Protein AF-E3SAB6-F1 (afdb_monomer)

pLDDT: mean 73.11, std 21.84, range [27.02, 96.19]

Sequence (329 aa):
MGTLTADCPRLDTHCPHKLATSCRLTSTPNCCACADERVHSRTYRVYIDGVGFVNRGTRWQGYCWFCKEFWTNRLAATDPPLEVSQTRIPEIPDQTEFLDRWWEFHQGYRIAKLPDGTEQRVPVIGEPLVEVSPGFLPRTLDQLRAGVQNDAMRPENRLRMRRLTSEEERPEEPHESLDDALDALIQETDEVQLQSPPAADPAAPPVAVTPHIQEDPSEPPRPMTRREAQLQRMRERFARVFGTREEQDQEDYESPLTQMYTRAQDRYRQAEQRRADGTDEAPPLDGLSARDRREIEEQLLWGYGVTPHADAAPKAATPSTPTCPIRAG

Radius of gyration: 33.14 Å; Cα contacts (8 Å, |Δi|>4): 273; chains: 1; bounding box: 86×83×95 Å

Structure (mmCIF, N/CA/C/O backbone):
data_AF-E3SAB6-F1
#
_entry.id   AF-E3SAB6-F1
#
loop_
_atom_site.group_PDB
_atom_site.id
_atom_site.type_symbol
_atom_site.label_atom_id
_atom_site.label_alt_id
_atom_site.label_comp_id
_atom_site.label_asym_id
_atom_site.label_entity_id
_atom_site.label_seq_id
_atom_site.pdbx_PDB_ins_code
_atom_site.Cartn_x
_atom_site.Cartn_y
_atom_site.Cartn_z
_atom_site.occupancy
_atom_site.B_iso_or_equiv
_atom_site.auth_seq_id
_atom_site.auth_comp_id
_atom_site.auth_asym_id
_atom_site.auth_atom_id
_atom_site.pdbx_PDB_model_num
ATOM 1 N N . MET A 1 1 ? -4.230 -12.740 -0.649 1.00 60.75 1 MET A N 1
ATOM 2 C CA . MET A 1 1 ? -3.322 -13.079 0.476 1.00 60.75 1 MET A CA 1
ATOM 3 C C . MET A 1 1 ? -3.519 -12.004 1.525 1.00 60.75 1 MET A C 1
ATOM 5 O O . MET A 1 1 ? -3.615 -10.860 1.111 1.00 60.75 1 MET A O 1
ATOM 9 N N . GLY A 1 2 ? -3.627 -12.322 2.818 1.00 78.38 2 GLY A N 1
ATOM 10 C CA . GLY A 1 2 ? -3.959 -11.292 3.807 1.00 78.38 2 GLY A CA 1
ATOM 11 C C . GLY A 1 2 ? -2.768 -10.606 4.482 1.00 78.38 2 GLY A C 1
ATOM 12 O O . GLY A 1 2 ? -1.608 -10.850 4.133 1.00 78.38 2 GLY A O 1
ATOM 13 N N . THR A 1 3 ? -3.057 -9.712 5.430 1.00 81.88 3 THR A N 1
ATOM 14 C CA . THR A 1 3 ? -2.051 -8.916 6.149 1.00 81.88 3 THR A CA 1
ATOM 15 C C . THR A 1 3 ? -1.284 -9.755 7.178 1.00 81.88 3 THR A C 1
ATOM 17 O O . THR A 1 3 ? -1.717 -9.970 8.306 1.00 81.88 3 THR A O 1
ATOM 20 N N . LEU A 1 4 ? -0.108 -10.252 6.782 1.00 82.00 4 LEU A N 1
ATOM 21 C CA . LEU A 1 4 ? 0.718 -11.180 7.570 1.00 82.00 4 LEU A CA 1
ATOM 22 C C . LEU A 1 4 ? 1.364 -10.578 8.825 1.00 82.00 4 LEU A C 1
ATOM 24 O O . LEU A 1 4 ? 1.901 -11.309 9.649 1.00 82.00 4 LEU A O 1
ATOM 28 N N . THR A 1 5 ? 1.361 -9.256 8.967 1.00 81.75 5 THR A N 1
ATOM 29 C CA . THR A 1 5 ? 1.942 -8.563 10.129 1.00 81.75 5 THR A CA 1
ATOM 30 C C . THR A 1 5 ? 0.908 -8.252 11.210 1.00 81.75 5 THR A C 1
ATOM 32 O O . THR A 1 5 ? 1.145 -7.377 12.037 1.00 81.75 5 THR A O 1
ATOM 35 N N . ALA A 1 6 ? -0.234 -8.942 11.190 1.00 76.81 6 ALA A N 1
ATOM 36 C CA . ALA A 1 6 ? -1.328 -8.780 12.145 1.00 76.81 6 ALA A CA 1
ATOM 37 C C . ALA A 1 6 ? -0.913 -8.979 13.610 1.00 76.81 6 ALA A C 1
ATOM 39 O O . ALA A 1 6 ? -1.436 -8.307 14.488 1.00 76.81 6 ALA A O 1
ATOM 40 N N . ASP A 1 7 ? 0.034 -9.885 13.862 1.00 82.50 7 ASP A N 1
ATOM 41 C CA . ASP A 1 7 ? 0.459 -10.246 15.221 1.00 82.50 7 ASP A CA 1
ATOM 42 C C . ASP A 1 7 ? 1.682 -9.442 15.699 1.00 82.50 7 ASP A C 1
ATOM 44 O O . ASP A 1 7 ? 2.225 -9.680 16.779 1.00 82.50 7 ASP A O 1
ATOM 48 N N . CYS A 1 8 ? 2.174 -8.506 14.884 1.00 86.62 8 CYS A N 1
ATOM 49 C CA . CYS A 1 8 ? 3.355 -7.717 15.213 1.00 86.62 8 CYS A CA 1
ATOM 50 C C . CYS A 1 8 ? 2.972 -6.468 16.022 1.00 86.62 8 CYS A C 1
ATOM 52 O O . CYS A 1 8 ? 2.093 -5.714 15.606 1.00 86.62 8 CYS A O 1
ATOM 54 N N . PRO A 1 9 ? 3.662 -6.167 17.136 1.00 88.38 9 PRO A N 1
ATOM 55 C CA . PRO A 1 9 ? 3.380 -4.962 17.902 1.00 88.38 9 PRO A CA 1
ATOM 56 C C . PRO A 1 9 ? 3.735 -3.704 17.103 1.00 88.38 9 PRO A C 1
ATOM 58 O O . PRO A 1 9 ? 4.718 -3.663 16.355 1.00 88.38 9 PRO A O 1
ATOM 61 N N . ARG A 1 10 ? 2.956 -2.640 17.314 1.00 88.81 10 ARG A N 1
ATOM 62 C CA . ARG A 1 10 ? 3.293 -1.305 16.818 1.00 88.81 10 ARG A CA 1
ATOM 63 C C . ARG A 1 10 ? 4.536 -0.799 17.544 1.00 88.81 10 ARG A C 1
ATOM 65 O O . ARG A 1 10 ? 4.575 -0.793 18.769 1.00 88.81 10 ARG A O 1
ATOM 72 N N . LEU A 1 11 ? 5.527 -0.360 16.775 1.00 90.50 11 LEU A N 1
ATOM 73 C CA . LEU A 1 11 ? 6.725 0.296 17.291 1.00 90.50 11 LEU A CA 1
ATOM 74 C C . LEU A 1 11 ? 6.697 1.764 16.873 1.00 90.50 11 LEU A C 1
ATOM 76 O O . LEU A 1 11 ? 6.383 2.056 15.720 1.00 90.50 11 LEU A O 1
ATOM 80 N N . ASP A 1 12 ? 7.072 2.668 17.775 1.00 89.25 12 ASP A N 1
ATOM 81 C CA . ASP A 1 12 ? 7.066 4.116 17.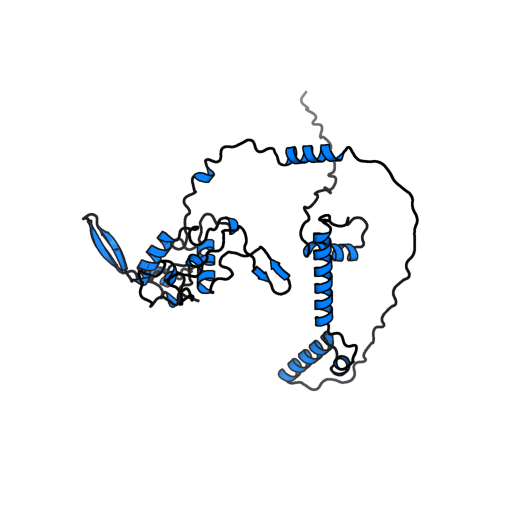513 1.00 89.25 12 ASP A CA 1
ATOM 82 C C . ASP A 1 12 ? 8.094 4.537 16.459 1.00 89.25 12 ASP A C 1
ATOM 84 O O . ASP A 1 12 ? 7.939 5.556 15.793 1.00 89.25 12 ASP A O 1
ATOM 88 N N . THR A 1 13 ? 9.139 3.730 16.272 1.00 92.50 13 THR A N 1
ATOM 89 C CA . THR A 1 13 ? 10.131 3.942 15.217 1.00 92.50 13 THR A CA 1
ATOM 90 C C . THR A 1 13 ? 9.579 3.622 13.834 1.00 92.50 13 THR A C 1
ATOM 92 O O . THR A 1 13 ? 10.103 4.137 12.851 1.00 92.50 13 THR A O 1
ATOM 95 N N . HIS A 1 14 ? 8.547 2.777 13.728 1.00 93.75 14 HIS A N 1
ATOM 96 C CA . HIS A 1 14 ? 7.985 2.366 12.449 1.00 93.75 14 HIS A CA 1
ATOM 97 C C . HIS A 1 14 ? 7.056 3.425 11.864 1.00 93.75 14 HIS A C 1
ATOM 99 O O . HIS A 1 14 ? 6.216 3.998 12.555 1.00 93.75 14 HIS A O 1
ATOM 105 N N . CYS A 1 15 ? 7.121 3.604 10.542 1.00 94.31 15 CYS A N 1
ATOM 106 C CA . CYS A 1 15 ? 6.111 4.405 9.854 1.00 94.31 15 CYS A CA 1
ATOM 107 C C . CYS A 1 15 ? 4.712 3.766 10.031 1.00 94.31 15 CYS A C 1
ATOM 109 O O . CYS A 1 15 ? 4.600 2.530 10.051 1.00 94.31 15 CYS A O 1
ATOM 111 N N . PRO A 1 16 ? 3.631 4.565 10.085 1.00 93.44 16 PRO A N 1
ATOM 112 C CA . PRO A 1 16 ? 2.289 4.070 10.410 1.00 93.44 16 PRO A CA 1
ATOM 113 C C . PRO A 1 16 ? 1.750 3.070 9.374 1.00 93.44 16 PRO A C 1
ATOM 115 O O . PRO A 1 16 ? 0.972 2.180 9.707 1.00 93.44 16 PRO A O 1
ATOM 118 N N . HIS A 1 17 ? 2.229 3.146 8.131 1.00 93.75 17 HIS A N 1
ATOM 119 C CA . HIS A 1 17 ? 1.854 2.246 7.040 1.00 93.75 17 HIS A CA 1
ATOM 120 C C . HIS A 1 17 ? 2.415 0.827 7.180 1.00 93.75 17 HIS A C 1
ATOM 122 O O . HIS A 1 17 ? 1.924 -0.095 6.531 1.00 93.75 17 HIS A O 1
ATOM 128 N N . LYS A 1 18 ? 3.487 0.624 7.954 1.00 94.00 18 LYS A N 1
ATOM 129 C CA . LYS A 1 18 ? 4.305 -0.597 7.860 1.00 94.00 18 LYS A CA 1
ATOM 130 C C . LYS A 1 18 ? 3.523 -1.869 8.185 1.00 94.00 18 LYS A C 1
ATOM 132 O O . LYS A 1 18 ? 3.671 -2.863 7.477 1.00 94.00 18 LYS A O 1
ATOM 137 N N . LEU A 1 19 ? 2.683 -1.809 9.216 1.00 93.12 19 LEU A N 1
ATOM 138 C CA . LEU A 1 19 ? 1.888 -2.947 9.671 1.00 93.12 19 LEU A CA 1
ATOM 139 C C . LEU A 1 19 ? 0.623 -3.129 8.824 1.00 93.12 19 LEU A C 1
ATOM 141 O O . LEU A 1 19 ? 0.364 -4.236 8.365 1.00 93.12 19 LEU A O 1
ATOM 145 N N . ALA A 1 20 ? -0.079 -2.049 8.478 1.00 93.06 20 ALA A N 1
ATOM 146 C CA . ALA A 1 20 ? -1.251 -2.130 7.601 1.00 93.06 20 ALA A CA 1
ATOM 147 C C . ALA A 1 20 ? -0.922 -2.624 6.176 1.00 93.06 20 ALA A C 1
ATOM 149 O O . ALA A 1 20 ? -1.734 -3.281 5.527 1.00 93.06 20 ALA A O 1
ATOM 150 N N . THR A 1 21 ? 0.284 -2.329 5.684 1.00 93.44 21 THR A N 1
ATOM 151 C CA . THR A 1 21 ? 0.771 -2.807 4.380 1.00 93.44 21 THR A CA 1
ATOM 152 C C . THR A 1 21 ? 1.369 -4.208 4.431 1.00 93.44 21 THR A C 1
ATOM 154 O O . THR A 1 21 ? 1.666 -4.742 3.371 1.00 93.44 21 THR A O 1
ATOM 157 N N . SER A 1 22 ? 1.631 -4.782 5.612 1.00 93.00 22 SER A N 1
ATOM 158 C CA . SER A 1 22 ? 2.446 -6.000 5.776 1.00 93.00 22 SER A CA 1
ATOM 159 C C . SER A 1 22 ? 3.750 -5.987 4.975 1.00 93.00 22 SER A C 1
ATOM 161 O O . SER A 1 22 ? 4.131 -6.955 4.311 1.00 93.00 22 SER A O 1
ATOM 163 N N . CYS A 1 23 ? 4.440 -4.847 5.022 1.00 94.06 23 CYS A N 1
ATOM 164 C CA . CYS A 1 23 ? 5.643 -4.609 4.242 1.00 94.06 23 CYS A CA 1
ATOM 165 C C . CYS A 1 23 ? 6.760 -5.610 4.585 1.00 94.06 23 CYS A C 1
ATOM 167 O O . CYS A 1 23 ? 7.157 -5.743 5.740 1.00 94.06 23 CYS A O 1
ATOM 169 N N . ARG A 1 24 ? 7.349 -6.244 3.560 1.00 92.94 24 ARG A N 1
ATOM 170 C CA . ARG A 1 24 ? 8.477 -7.183 3.724 1.00 92.94 24 ARG A CA 1
ATOM 171 C C . ARG A 1 24 ? 9.844 -6.529 3.906 1.00 92.94 24 ARG A C 1
ATOM 173 O O . ARG A 1 24 ? 10.813 -7.230 4.174 1.00 92.94 24 ARG A O 1
ATOM 180 N N . LEU A 1 25 ? 9.943 -5.211 3.753 1.00 90.31 25 LEU A N 1
ATOM 181 C CA . LEU A 1 25 ? 11.178 -4.481 4.030 1.00 90.31 25 LEU A CA 1
ATOM 182 C C . LEU A 1 25 ? 11.413 -4.427 5.548 1.00 90.31 25 LEU A C 1
ATOM 184 O O . LEU A 1 25 ? 10.953 -3.507 6.219 1.00 90.31 25 LEU A O 1
ATOM 188 N N . THR A 1 26 ? 12.075 -5.443 6.099 1.00 86.88 26 THR A N 1
ATOM 189 C CA . THR A 1 26 ? 12.338 -5.582 7.543 1.00 86.88 26 THR A CA 1
ATOM 190 C C . THR A 1 26 ? 13.620 -4.889 8.000 1.00 86.88 26 THR A C 1
ATOM 192 O O . THR A 1 26 ? 13.788 -4.660 9.191 1.00 86.88 26 THR A O 1
ATOM 195 N N . SER A 1 27 ? 14.512 -4.536 7.073 1.00 88.69 27 SER A N 1
ATOM 196 C CA . SER A 1 27 ? 15.816 -3.929 7.371 1.00 88.69 27 SER A CA 1
ATOM 197 C C . SER A 1 27 ? 15.745 -2.467 7.812 1.00 88.69 27 SER A C 1
ATOM 199 O O . SER A 1 27 ? 16.674 -1.975 8.444 1.00 88.69 27 SER A O 1
ATOM 201 N N . THR A 1 28 ? 14.666 -1.759 7.481 1.00 91.75 28 THR A N 1
ATOM 202 C CA . THR A 1 28 ? 14.466 -0.351 7.839 1.00 91.75 28 THR A CA 1
ATOM 203 C C . THR A 1 28 ? 13.171 -0.193 8.622 1.00 91.75 28 THR A C 1
ATOM 205 O O . THR A 1 28 ? 12.283 -1.035 8.503 1.00 91.75 28 THR A O 1
ATOM 208 N N . PRO A 1 29 ? 12.991 0.885 9.398 1.00 93.25 29 PRO A N 1
ATOM 209 C CA . PRO A 1 29 ? 11.728 1.137 10.084 1.00 93.25 29 PRO A CA 1
ATOM 210 C C . PRO A 1 29 ? 10.598 1.620 9.155 1.00 93.25 29 PRO A C 1
ATOM 212 O O . PRO A 1 29 ? 9.435 1.669 9.550 1.00 93.25 29 PRO A O 1
ATOM 215 N N . ASN A 1 30 ? 10.906 1.929 7.898 1.00 95.25 30 ASN A N 1
ATOM 216 C CA . ASN A 1 30 ? 9.949 2.445 6.924 1.00 95.25 30 ASN A CA 1
ATOM 217 C C . ASN A 1 30 ? 9.358 1.320 6.059 1.00 95.25 30 ASN A C 1
ATOM 219 O O . ASN A 1 30 ? 9.935 0.239 5.919 1.00 95.25 30 ASN A O 1
ATOM 223 N N . CYS A 1 31 ? 8.162 1.534 5.508 1.00 95.50 31 CYS A N 1
ATOM 224 C CA . CYS A 1 31 ? 7.609 0.667 4.464 1.00 95.50 31 CYS A CA 1
ATOM 225 C C . CYS A 1 31 ? 8.220 1.018 3.097 1.00 95.50 31 CYS A C 1
ATOM 227 O O . CYS A 1 31 ? 8.854 2.063 2.968 1.00 95.50 31 CYS A O 1
ATOM 229 N N . CYS A 1 32 ? 8.001 0.191 2.064 1.00 96.19 32 CYS A N 1
ATOM 230 C CA . CYS A 1 32 ? 8.531 0.463 0.720 1.00 96.19 32 CYS A CA 1
ATOM 231 C C . CYS A 1 32 ? 8.159 1.859 0.200 1.00 96.19 32 CYS A C 1
ATOM 233 O O . CYS A 1 32 ? 8.997 2.498 -0.412 1.00 96.19 32 CYS A O 1
ATOM 235 N N . ALA A 1 33 ? 6.940 2.336 0.469 1.00 96.06 33 ALA A N 1
ATOM 236 C CA . ALA A 1 33 ? 6.509 3.667 0.046 1.00 96.06 33 ALA A CA 1
ATOM 237 C C . ALA A 1 33 ? 7.210 4.792 0.815 1.00 96.06 33 ALA A C 1
ATOM 239 O O . ALA A 1 33 ? 7.705 5.728 0.206 1.00 96.06 33 ALA A O 1
ATOM 240 N N . CYS A 1 34 ? 7.298 4.686 2.144 1.00 95.56 34 CYS A N 1
ATOM 241 C CA . CYS A 1 34 ? 7.957 5.702 2.971 1.00 95.56 34 CYS A CA 1
ATOM 242 C C . CYS A 1 34 ? 9.485 5.714 2.815 1.00 95.56 34 CYS A C 1
ATOM 244 O O . CYS A 1 34 ? 10.117 6.703 3.155 1.00 95.56 34 CYS A O 1
ATOM 246 N N . ALA A 1 35 ? 10.084 4.611 2.362 1.00 95.81 35 ALA A N 1
ATOM 247 C CA . ALA A 1 35 ? 11.513 4.516 2.068 1.00 95.81 35 ALA A CA 1
ATOM 248 C C . ALA A 1 35 ? 11.853 4.884 0.611 1.00 95.81 35 ALA A C 1
ATOM 250 O O . ALA A 1 35 ? 13.023 4.875 0.243 1.00 95.81 35 ALA A O 1
ATOM 251 N N . ASP A 1 36 ? 10.855 5.134 -0.240 1.00 94.44 36 ASP A N 1
ATOM 252 C CA . ASP A 1 36 ? 11.068 5.425 -1.655 1.00 94.44 36 ASP A CA 1
ATOM 253 C C . ASP A 1 36 ? 11.288 6.921 -1.887 1.00 94.44 36 ASP A C 1
ATOM 255 O O . ASP A 1 36 ? 10.340 7.705 -1.918 1.00 94.44 36 ASP A O 1
ATOM 259 N N . GLU A 1 37 ? 12.545 7.292 -2.117 1.00 92.94 37 GLU A N 1
ATOM 260 C CA . GLU A 1 37 ? 12.995 8.672 -2.337 1.00 92.94 37 GLU A CA 1
ATOM 261 C C . GLU A 1 37 ? 12.934 9.119 -3.808 1.00 92.94 37 GLU A C 1
ATOM 263 O O . GLU A 1 37 ? 13.329 10.237 -4.138 1.00 92.94 37 GLU A O 1
ATOM 268 N N . ARG A 1 38 ? 12.443 8.276 -4.732 1.00 91.25 38 ARG A N 1
ATOM 269 C CA . ARG A 1 38 ? 12.360 8.649 -6.155 1.00 91.25 38 ARG A CA 1
ATOM 270 C C . ARG A 1 38 ? 11.512 9.911 -6.336 1.00 91.25 38 ARG A C 1
ATOM 272 O O . ARG A 1 38 ? 10.474 10.064 -5.692 1.00 91.25 38 ARG A O 1
ATOM 279 N N . VAL A 1 39 ? 11.885 10.789 -7.266 1.00 90.62 39 VAL A N 1
ATOM 280 C CA . VAL A 1 39 ? 11.082 11.982 -7.588 1.00 90.62 39 VAL A CA 1
ATOM 281 C C . VAL A 1 39 ? 9.701 11.559 -8.105 1.00 90.62 39 VAL A C 1
ATOM 283 O O . VAL A 1 39 ? 9.568 10.525 -8.766 1.00 90.62 39 VAL A O 1
ATOM 286 N N . HIS A 1 40 ? 8.658 12.321 -7.764 1.00 88.88 40 HIS A N 1
ATOM 287 C CA . HIS A 1 40 ? 7.321 12.064 -8.290 1.00 88.88 40 HIS A CA 1
ATOM 288 C C . HIS A 1 40 ? 7.309 12.255 -9.814 1.00 88.88 40 HIS A C 1
ATOM 290 O O . HIS A 1 40 ? 7.771 13.266 -10.334 1.00 88.88 40 HIS A O 1
ATOM 296 N N . SER A 1 41 ? 6.761 11.268 -10.513 1.00 88.62 41 SER A N 1
ATOM 297 C CA . SER A 1 41 ? 6.558 11.272 -11.956 1.00 88.62 41 SER A CA 1
ATOM 298 C C . SER A 1 41 ? 5.157 10.760 -12.264 1.00 88.62 41 SER A C 1
ATOM 300 O O . SER A 1 41 ? 4.645 9.891 -11.551 1.00 88.62 41 SER A O 1
ATOM 302 N N . ARG A 1 42 ? 4.574 11.245 -13.368 1.00 87.88 42 ARG A N 1
ATOM 303 C CA . ARG A 1 42 ? 3.283 10.768 -13.891 1.00 87.88 42 ARG A CA 1
ATOM 304 C C . ARG A 1 42 ? 3.320 9.275 -14.223 1.00 87.88 42 ARG A C 1
ATOM 306 O O . ARG A 1 42 ? 2.315 8.587 -14.086 1.00 87.88 42 ARG A O 1
ATOM 313 N N . THR A 1 43 ? 4.485 8.779 -14.637 1.00 89.38 43 THR A N 1
ATOM 314 C CA . THR A 1 43 ? 4.725 7.376 -14.996 1.00 89.38 43 THR A CA 1
ATOM 315 C C . THR A 1 43 ? 6.103 6.923 -14.535 1.00 89.38 43 THR A C 1
ATOM 317 O O . THR A 1 43 ? 7.064 7.694 -14.582 1.00 89.38 43 THR A O 1
ATOM 320 N N . TYR A 1 44 ? 6.228 5.654 -14.158 1.00 90.38 44 TYR A N 1
ATOM 321 C CA . TYR A 1 44 ? 7.500 5.042 -13.771 1.00 90.38 44 TYR A CA 1
ATOM 322 C C . TYR A 1 44 ? 7.937 3.995 -14.793 1.00 90.38 44 TYR A C 1
ATOM 324 O O . TYR A 1 44 ? 7.114 3.367 -15.464 1.00 90.38 44 TYR A O 1
ATOM 332 N N . ARG A 1 45 ? 9.253 3.793 -14.895 1.00 89.62 45 ARG A N 1
ATOM 333 C CA . ARG A 1 45 ? 9.838 2.760 -15.754 1.00 89.62 45 ARG A CA 1
ATOM 334 C C . ARG A 1 45 ? 9.499 1.377 -15.217 1.00 89.62 45 ARG A C 1
ATOM 336 O O . ARG A 1 45 ? 9.759 1.080 -14.052 1.00 89.62 45 ARG A O 1
ATOM 343 N N . VAL A 1 46 ? 8.966 0.528 -16.084 1.00 91.31 46 VAL A N 1
ATOM 344 C CA . VAL A 1 46 ? 8.704 -0.886 -15.812 1.00 91.31 46 VAL A CA 1
ATOM 345 C C . VAL A 1 46 ? 9.268 -1.703 -16.955 1.00 91.31 46 VAL A C 1
ATOM 347 O O . VAL A 1 46 ? 9.151 -1.319 -18.115 1.00 91.31 46 VAL A O 1
ATOM 350 N N . TYR A 1 47 ? 9.910 -2.811 -16.612 1.00 89.12 47 TYR A N 1
ATOM 351 C CA . TYR A 1 47 ? 10.373 -3.775 -17.593 1.00 89.12 47 TYR A CA 1
ATOM 352 C C . TYR A 1 47 ? 9.231 -4.724 -17.955 1.00 89.12 47 TYR A C 1
ATOM 354 O O . TYR A 1 47 ? 8.568 -5.259 -17.064 1.00 89.12 47 TYR A O 1
ATOM 362 N N . ILE A 1 48 ? 9.003 -4.910 -19.252 1.00 88.12 48 ILE A N 1
ATOM 363 C CA . ILE A 1 48 ? 8.069 -5.894 -19.791 1.00 88.12 48 ILE A CA 1
ATOM 364 C C . ILE A 1 48 ? 8.876 -6.857 -20.659 1.00 88.12 48 ILE A C 1
ATOM 366 O O . ILE A 1 48 ? 9.554 -6.431 -21.599 1.00 88.12 48 ILE A O 1
ATOM 370 N N . ASP A 1 49 ? 8.794 -8.148 -20.338 1.00 91.50 49 ASP A N 1
ATOM 371 C CA . ASP A 1 49 ? 9.494 -9.207 -21.064 1.00 91.50 49 ASP A CA 1
ATOM 372 C C . ASP A 1 49 ? 9.159 -9.142 -22.563 1.00 91.50 49 ASP A C 1
ATOM 374 O O . ASP A 1 49 ? 7.993 -9.107 -22.957 1.00 91.50 49 ASP A O 1
ATOM 378 N N . GLY A 1 50 ? 10.193 -9.085 -23.407 1.00 92.69 50 GLY A N 1
ATOM 379 C CA . GLY A 1 50 ? 10.053 -8.987 -24.866 1.00 92.69 50 GLY A CA 1
ATOM 380 C C . GLY A 1 50 ? 9.797 -7.579 -25.425 1.00 92.69 50 GLY A C 1
ATOM 381 O O . GLY A 1 50 ? 9.895 -7.404 -26.634 1.00 92.69 50 GLY A O 1
ATOM 382 N N . VAL A 1 51 ? 9.531 -6.575 -24.580 1.00 88.00 51 VAL A N 1
ATOM 383 C CA . VAL A 1 51 ? 9.357 -5.162 -24.990 1.00 88.00 51 VAL A CA 1
ATOM 384 C C . VAL A 1 51 ? 10.497 -4.279 -24.473 1.00 88.00 51 VAL A C 1
ATOM 386 O O . VAL A 1 51 ? 10.890 -3.316 -25.122 1.00 88.00 51 VAL A O 1
ATOM 389 N N . GLY A 1 52 ? 11.058 -4.609 -23.308 1.00 91.25 52 GLY A N 1
ATOM 390 C CA . GLY A 1 52 ? 12.076 -3.800 -22.646 1.00 91.25 52 GLY A CA 1
ATOM 391 C C . GLY A 1 52 ? 11.482 -2.832 -21.620 1.00 91.25 52 GLY A C 1
ATOM 392 O O . GLY A 1 52 ? 10.430 -3.084 -21.032 1.00 91.25 52 GLY A O 1
ATOM 393 N N . PHE A 1 53 ? 12.187 -1.732 -21.350 1.00 89.38 53 PHE A N 1
ATOM 394 C CA . PHE A 1 53 ? 11.730 -0.725 -20.389 1.00 89.38 53 PHE A CA 1
ATOM 395 C C . PHE A 1 53 ? 10.711 0.227 -21.020 1.00 89.38 53 PHE A C 1
ATOM 397 O O . PHE A 1 53 ? 11.029 0.912 -21.987 1.00 89.38 53 PHE A O 1
ATOM 404 N N . VAL A 1 54 ? 9.532 0.348 -20.407 1.00 89.12 54 VAL A N 1
ATOM 405 C CA . VAL A 1 54 ? 8.471 1.280 -20.816 1.00 89.12 54 VAL A CA 1
ATOM 406 C C . VAL A 1 54 ? 8.077 2.226 -19.677 1.00 89.12 54 VAL A C 1
ATOM 408 O O . VAL A 1 54 ? 8.052 1.837 -18.508 1.00 89.12 54 VAL A O 1
ATOM 411 N N . ASN A 1 55 ? 7.724 3.472 -20.005 1.00 88.38 55 ASN A N 1
ATOM 412 C CA . ASN A 1 55 ? 7.240 4.486 -19.054 1.00 88.38 55 ASN A CA 1
ATOM 413 C C . ASN A 1 55 ? 5.718 4.388 -18.859 1.00 88.38 55 ASN A C 1
ATOM 415 O O . ASN A 1 55 ? 4.979 5.312 -19.173 1.00 88.38 55 ASN A O 1
ATOM 419 N N . ARG A 1 56 ? 5.229 3.237 -18.389 1.00 87.50 56 ARG A N 1
ATOM 420 C CA . ARG A 1 56 ? 3.787 2.995 -18.158 1.00 87.50 56 ARG A CA 1
ATOM 421 C C . ARG A 1 56 ? 3.472 2.478 -16.752 1.00 87.50 56 ARG A C 1
ATOM 423 O O . ARG A 1 56 ? 2.348 2.083 -16.467 1.00 87.50 56 ARG A O 1
ATOM 430 N N . GLY A 1 57 ? 4.469 2.426 -15.875 1.00 89.56 57 GLY A N 1
ATOM 431 C CA . GLY A 1 57 ? 4.339 1.868 -14.537 1.00 89.56 57 GLY A CA 1
ATOM 432 C C . GLY A 1 57 ? 3.767 2.818 -13.499 1.00 89.56 57 GLY A C 1
ATOM 433 O O . GLY A 1 57 ? 3.905 4.037 -13.602 1.00 89.56 57 GLY A O 1
ATOM 434 N N . THR A 1 58 ? 3.230 2.231 -12.432 1.00 93.62 58 THR A N 1
ATOM 435 C CA . THR A 1 58 ? 2.942 2.928 -11.175 1.00 93.62 58 THR A CA 1
ATOM 436 C C . THR A 1 58 ? 4.201 3.009 -10.309 1.00 93.62 58 THR A C 1
ATOM 438 O O . THR A 1 58 ? 5.139 2.218 -10.459 1.00 93.62 58 THR A O 1
ATOM 441 N N . ARG A 1 59 ? 4.216 3.935 -9.343 1.00 93.88 59 ARG A N 1
ATOM 442 C CA . ARG A 1 59 ? 5.342 4.088 -8.405 1.00 93.88 59 ARG A CA 1
ATOM 443 C C . ARG A 1 59 ? 5.615 2.796 -7.626 1.00 93.88 59 ARG A C 1
ATOM 445 O O . ARG A 1 59 ? 6.766 2.380 -7.490 1.00 93.88 59 ARG A O 1
ATOM 452 N N . TRP A 1 60 ? 4.552 2.131 -7.173 1.00 94.75 60 TRP A N 1
ATOM 453 C CA . TRP A 1 60 ? 4.606 0.929 -6.335 1.00 94.75 60 TRP A CA 1
ATOM 454 C C . TRP A 1 60 ? 4.803 -0.381 -7.103 1.00 94.75 60 TRP A C 1
ATOM 456 O O . TRP A 1 60 ? 4.865 -1.438 -6.477 1.00 94.75 60 TRP A O 1
ATOM 466 N N . GLN A 1 61 ? 4.940 -0.352 -8.435 1.00 93.38 61 GLN A N 1
ATOM 467 C CA . GLN A 1 61 ? 5.104 -1.573 -9.233 1.00 93.38 61 GLN A CA 1
ATOM 468 C C . GLN A 1 61 ? 6.332 -2.400 -8.811 1.00 93.38 61 GLN A C 1
ATOM 470 O O . GLN A 1 61 ? 6.283 -3.628 -8.881 1.00 93.38 61 GLN A O 1
ATOM 475 N N . GLY A 1 62 ? 7.403 -1.732 -8.364 1.00 92.19 62 GLY A N 1
ATOM 476 C CA . GLY A 1 62 ? 8.635 -2.353 -7.863 1.00 92.19 62 GLY A CA 1
ATOM 477 C C . GLY A 1 62 ? 8.688 -2.547 -6.344 1.00 92.19 62 GLY A C 1
ATOM 478 O O . GLY A 1 62 ? 9.725 -2.946 -5.822 1.00 92.19 62 GLY A O 1
ATOM 479 N N . TYR A 1 63 ? 7.615 -2.235 -5.612 1.00 95.44 63 TYR A N 1
ATOM 480 C CA . TYR A 1 63 ? 7.569 -2.492 -4.173 1.00 95.44 63 TYR A CA 1
ATOM 481 C C . TYR A 1 63 ? 7.420 -3.984 -3.890 1.00 95.44 63 TYR A C 1
ATOM 483 O O . TYR A 1 63 ? 7.093 -4.783 -4.769 1.00 95.44 63 TYR A O 1
ATOM 491 N N . CYS A 1 64 ? 7.621 -4.369 -2.626 1.00 95.31 64 CYS A N 1
ATOM 492 C CA . CYS A 1 64 ? 7.265 -5.717 -2.209 1.00 95.31 64 CYS A CA 1
ATOM 493 C C . CYS A 1 64 ? 5.779 -5.996 -2.495 1.00 95.31 64 CYS A C 1
ATOM 495 O O . CYS A 1 64 ? 4.954 -5.078 -2.483 1.00 95.31 64 CYS A O 1
ATOM 497 N N . TRP A 1 65 ? 5.446 -7.271 -2.717 1.00 94.19 65 TRP A N 1
ATOM 498 C CA . TRP A 1 65 ? 4.102 -7.698 -3.116 1.00 94.19 65 TRP A CA 1
ATOM 499 C C . TRP A 1 65 ? 2.985 -7.078 -2.260 1.00 94.19 65 TRP A C 1
ATOM 501 O O . TRP A 1 65 ? 2.054 -6.502 -2.810 1.00 94.19 65 TRP A O 1
ATOM 511 N N . PHE A 1 66 ? 3.108 -7.113 -0.929 1.00 95.62 66 PHE A N 1
ATOM 512 C CA . PHE A 1 66 ? 2.067 -6.589 -0.040 1.00 95.62 66 PHE A CA 1
ATOM 513 C C . PHE A 1 66 ? 1.901 -5.068 -0.131 1.00 95.62 66 PHE A C 1
ATOM 515 O O . PHE A 1 66 ? 0.776 -4.584 -0.187 1.00 95.62 66 PHE A O 1
ATOM 522 N N . CYS A 1 67 ? 2.994 -4.301 -0.225 1.00 96.19 67 CYS A N 1
ATOM 523 C CA . CYS A 1 67 ? 2.897 -2.858 -0.460 1.00 96.19 67 CYS A CA 1
ATOM 524 C C . CYS A 1 67 ? 2.295 -2.552 -1.836 1.00 96.19 67 CYS A C 1
ATOM 526 O O . CYS A 1 67 ? 1.520 -1.609 -1.964 1.00 96.19 67 CYS A O 1
ATOM 528 N N . LYS A 1 68 ? 2.639 -3.336 -2.864 1.00 95.69 68 LYS A N 1
ATOM 529 C CA . LYS A 1 68 ? 2.064 -3.183 -4.202 1.00 95.69 68 LYS A CA 1
ATOM 530 C C . LYS A 1 68 ? 0.550 -3.421 -4.182 1.00 95.69 68 LYS A C 1
ATOM 532 O O . LYS A 1 68 ? -0.199 -2.615 -4.731 1.00 95.69 68 LYS A O 1
ATOM 537 N N . GLU A 1 69 ? 0.113 -4.504 -3.547 1.00 95.75 69 GLU A N 1
ATOM 538 C CA . GLU A 1 69 ? -1.300 -4.865 -3.393 1.00 95.75 69 GLU A CA 1
ATOM 539 C C . GLU A 1 69 ? -2.051 -3.810 -2.572 1.00 95.75 69 GLU A C 1
ATOM 541 O O . GLU A 1 69 ? -3.077 -3.309 -3.024 1.00 95.75 69 GLU A O 1
ATOM 546 N N . PHE A 1 70 ? -1.474 -3.368 -1.450 1.00 96.00 70 PHE A N 1
ATOM 547 C CA . PHE A 1 70 ? -2.019 -2.297 -0.617 1.00 96.00 70 PHE A CA 1
ATOM 548 C C . PHE A 1 70 ? -2.327 -1.041 -1.434 1.00 96.00 70 PHE A C 1
ATOM 550 O O . PHE A 1 70 ? -3.465 -0.585 -1.444 1.00 96.00 70 PHE A O 1
ATOM 557 N N . TRP A 1 71 ? -1.343 -0.493 -2.154 1.00 95.69 71 TRP A N 1
ATOM 558 C CA . TRP A 1 71 ? -1.542 0.758 -2.895 1.00 95.69 71 TRP A CA 1
ATOM 559 C C . TRP A 1 71 ? -2.474 0.600 -4.092 1.00 95.69 71 TRP A C 1
ATOM 561 O O . TRP A 1 71 ? -3.227 1.520 -4.399 1.00 95.69 71 TRP A O 1
ATOM 571 N N . THR A 1 72 ? -2.491 -0.576 -4.718 1.00 95.19 72 THR A N 1
ATOM 572 C CA . THR A 1 72 ? -3.460 -0.892 -5.776 1.00 95.19 72 THR A CA 1
ATOM 573 C C . THR A 1 72 ? -4.889 -0.875 -5.225 1.00 95.19 72 THR A C 1
ATOM 575 O O . THR A 1 72 ? -5.763 -0.232 -5.801 1.00 95.19 72 THR A O 1
ATOM 578 N N . ASN A 1 73 ? -5.110 -1.504 -4.069 1.00 95.25 73 ASN A N 1
ATOM 579 C CA . ASN A 1 73 ? -6.417 -1.568 -3.419 1.00 95.25 73 ASN A CA 1
ATOM 580 C C . ASN A 1 73 ? -6.860 -0.209 -2.867 1.00 95.25 73 ASN A C 1
ATOM 582 O O . ASN A 1 73 ? -8.021 0.166 -3.020 1.00 95.25 73 ASN A O 1
ATOM 586 N N . ARG A 1 74 ? -5.939 0.563 -2.274 1.00 94.75 74 ARG A N 1
ATOM 587 C CA . ARG A 1 74 ? -6.233 1.921 -1.793 1.00 94.75 74 ARG A CA 1
ATOM 588 C C . ARG A 1 74 ? -6.580 2.867 -2.932 1.00 94.75 74 ARG A C 1
ATOM 590 O O . ARG A 1 74 ? -7.509 3.649 -2.771 1.00 94.75 74 ARG A O 1
ATOM 597 N N . LEU A 1 75 ? -5.901 2.769 -4.078 1.00 94.44 75 LEU A N 1
ATOM 598 C CA . LEU A 1 75 ? -6.249 3.565 -5.253 1.00 94.44 75 LEU A CA 1
ATOM 599 C C . LEU A 1 75 ? -7.627 3.182 -5.803 1.00 94.44 75 LEU A C 1
ATOM 601 O O . LEU A 1 75 ? -8.445 4.059 -6.060 1.00 94.44 75 LEU A O 1
ATOM 605 N N . ALA A 1 76 ? -7.917 1.884 -5.912 1.00 93.88 76 ALA A N 1
ATOM 606 C CA . ALA A 1 76 ? -9.220 1.397 -6.363 1.00 93.88 76 ALA A CA 1
ATOM 607 C C . ALA A 1 76 ? -10.381 1.822 -5.443 1.00 93.88 76 ALA A C 1
ATOM 609 O O . ALA A 1 76 ? -11.523 1.885 -5.888 1.00 93.88 76 ALA A O 1
ATOM 610 N N . ALA A 1 77 ? -10.099 2.108 -4.169 1.00 94.12 77 ALA A N 1
ATOM 611 C CA . ALA A 1 77 ? -11.090 2.535 -3.187 1.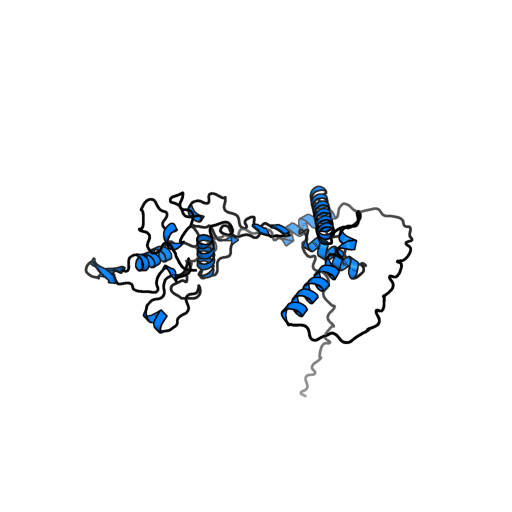00 94.12 77 ALA A CA 1
ATOM 612 C C . ALA A 1 77 ? -11.335 4.058 -3.163 1.00 94.12 77 ALA A C 1
ATOM 614 O O . ALA A 1 77 ? -12.094 4.537 -2.322 1.00 94.12 77 ALA A O 1
ATOM 615 N N . THR A 1 78 ? -10.697 4.839 -4.037 1.00 93.12 78 THR A N 1
ATOM 616 C CA . THR A 1 78 ? -10.885 6.300 -4.091 1.00 93.12 78 THR A CA 1
ATOM 617 C C . THR A 1 78 ? -12.201 6.685 -4.770 1.00 93.12 78 THR A C 1
ATOM 619 O O . THR A 1 78 ? -12.617 6.063 -5.746 1.00 93.12 78 THR A O 1
ATOM 622 N N . ASP A 1 79 ? -12.872 7.705 -4.230 1.00 89.31 79 ASP A N 1
ATOM 623 C CA . ASP A 1 79 ? -14.122 8.262 -4.756 1.00 89.31 79 ASP A CA 1
ATOM 624 C C . ASP A 1 79 ? -14.050 9.809 -4.726 1.00 89.31 79 ASP A C 1
ATOM 626 O O . ASP A 1 79 ? -14.050 10.387 -3.629 1.00 89.31 79 ASP A O 1
ATOM 630 N N . PRO A 1 80 ? -13.945 10.503 -5.882 1.00 88.56 80 PRO A N 1
ATOM 631 C CA . PRO A 1 80 ? -13.883 9.957 -7.244 1.00 88.56 80 PRO A CA 1
ATOM 632 C C . PRO A 1 80 ? -12.596 9.148 -7.520 1.00 88.56 80 PRO A C 1
ATOM 634 O O . PRO A 1 80 ? -11.606 9.331 -6.804 1.00 88.56 80 PRO A O 1
ATOM 637 N N . PRO A 1 81 ? -12.586 8.273 -8.549 1.00 87.31 81 PRO A N 1
ATOM 638 C CA . PRO A 1 81 ? -11.400 7.502 -8.915 1.00 87.31 81 PRO A CA 1
ATOM 639 C C . PRO A 1 81 ? -10.214 8.413 -9.244 1.00 87.31 81 PRO A C 1
ATOM 641 O O . PRO A 1 81 ? -10.327 9.293 -10.095 1.00 87.31 81 PRO A O 1
ATOM 644 N N . LEU A 1 82 ? -9.076 8.184 -8.590 1.00 88.81 82 LEU A N 1
ATOM 645 C CA . LEU A 1 82 ? -7.830 8.895 -8.876 1.00 88.81 82 LEU A CA 1
ATOM 646 C C . LEU A 1 82 ? -7.051 8.232 -10.015 1.00 88.81 82 LEU A C 1
ATOM 648 O O . LEU A 1 82 ? -6.838 7.016 -10.025 1.00 88.81 82 LEU A O 1
ATOM 652 N N . GLU A 1 83 ? -6.542 9.046 -10.938 1.00 86.94 83 GLU A N 1
ATOM 653 C CA . GLU A 1 83 ? -5.606 8.578 -11.956 1.00 86.94 83 GLU A CA 1
ATOM 654 C C . GLU A 1 83 ? -4.212 8.345 -11.366 1.00 86.94 83 GLU A C 1
ATOM 656 O O . GLU A 1 83 ? -3.764 9.048 -10.459 1.00 86.94 83 GLU A O 1
ATOM 661 N N . VAL A 1 84 ? -3.458 7.401 -11.940 1.00 87.81 84 VAL A N 1
ATOM 662 C CA . VAL A 1 84 ? -2.083 7.091 -11.502 1.00 87.81 84 VAL A CA 1
ATOM 663 C C . VAL A 1 84 ? -1.193 8.338 -11.507 1.00 87.81 84 VAL A C 1
ATOM 665 O O . VAL A 1 84 ? -0.408 8.524 -10.577 1.00 87.81 84 VAL A O 1
ATOM 668 N N . SER A 1 85 ? -1.347 9.222 -12.498 1.00 85.75 85 SER A N 1
ATOM 669 C CA . SER A 1 85 ? -0.574 10.464 -12.597 1.00 85.75 85 SER A CA 1
ATOM 670 C C . SER A 1 85 ? -0.868 11.481 -11.499 1.00 85.75 85 SER A C 1
ATOM 672 O O . SER A 1 85 ? -0.045 12.362 -11.278 1.00 85.75 85 SER A O 1
ATOM 674 N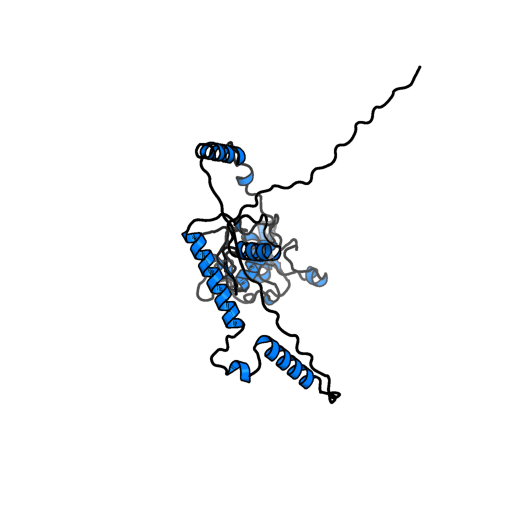 N . GLN A 1 86 ? -2.008 11.367 -10.817 1.00 88.50 86 GLN A N 1
ATOM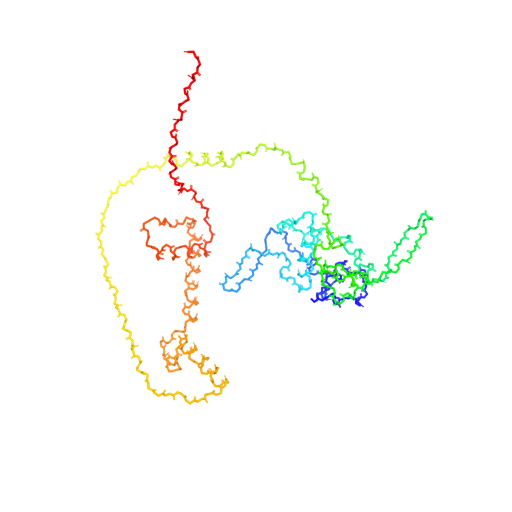 675 C CA . GLN A 1 86 ? -2.394 12.242 -9.707 1.00 88.50 86 GLN A CA 1
ATOM 676 C C . GLN A 1 86 ? -1.911 11.701 -8.351 1.00 88.50 86 GLN A C 1
ATOM 678 O O . GLN A 1 86 ? -1.932 12.413 -7.349 1.00 88.50 86 GLN A O 1
ATOM 683 N N . THR A 1 87 ? -1.470 10.439 -8.295 1.00 91.12 87 THR A N 1
ATOM 684 C CA . THR A 1 87 ? -1.028 9.816 -7.042 1.00 91.12 87 THR A CA 1
ATOM 685 C C . THR A 1 87 ? 0.340 10.320 -6.601 1.00 91.12 87 THR A C 1
ATOM 687 O O . THR A 1 87 ? 1.293 10.369 -7.376 1.00 91.12 87 THR A O 1
ATOM 690 N N . ARG A 1 88 ? 0.489 10.600 -5.310 1.00 91.88 88 ARG A N 1
ATOM 691 C CA . ARG A 1 88 ? 1.768 10.965 -4.697 1.00 91.88 88 ARG A CA 1
ATOM 692 C C . ARG A 1 88 ? 1.968 10.092 -3.474 1.00 91.88 88 ARG A C 1
ATOM 694 O O . ARG A 1 88 ? 1.661 10.497 -2.374 1.00 91.88 88 ARG A O 1
ATOM 701 N N . ILE A 1 89 ? 2.376 8.850 -3.686 1.00 93.00 89 ILE A N 1
ATOM 702 C CA . ILE A 1 89 ? 2.462 7.844 -2.624 1.00 93.00 89 ILE A CA 1
ATOM 703 C C . ILE A 1 89 ? 3.704 8.094 -1.751 1.00 93.00 89 ILE A C 1
ATOM 705 O O . ILE A 1 89 ? 4.798 8.151 -2.324 1.00 93.00 89 ILE A O 1
ATOM 709 N N . PRO A 1 90 ? 3.578 8.133 -0.406 1.00 91.50 90 PRO A N 1
ATOM 710 C CA . PRO A 1 90 ? 2.406 7.751 0.402 1.00 91.50 90 PRO A CA 1
ATOM 711 C C . PRO A 1 90 ? 1.384 8.858 0.732 1.00 91.50 90 PRO A C 1
ATOM 713 O O . PRO A 1 90 ? 0.385 8.550 1.371 1.00 91.50 90 PRO A O 1
ATOM 716 N N . GLU A 1 91 ? 1.610 10.111 0.347 1.00 90.62 91 GLU A N 1
ATOM 717 C CA . GLU A 1 91 ? 0.790 11.263 0.753 1.00 90.62 91 GLU A CA 1
ATOM 718 C C . GLU A 1 91 ? -0.616 11.322 0.120 1.00 90.62 91 GLU A C 1
ATOM 720 O O . GLU A 1 91 ? -1.574 11.717 0.778 1.00 90.62 91 GLU A O 1
ATOM 725 N N . ILE A 1 92 ? -0.749 10.968 -1.160 1.00 90.00 92 ILE A N 1
ATOM 726 C CA . ILE A 1 92 ? -1.987 11.042 -1.948 1.00 90.00 92 ILE A CA 1
ATOM 727 C C . ILE A 1 92 ? -2.230 9.685 -2.619 1.00 90.00 92 ILE A C 1
ATOM 729 O O . ILE A 1 92 ? -1.420 9.290 -3.469 1.00 90.00 92 ILE A O 1
ATOM 733 N N . PRO A 1 93 ? -3.353 9.000 -2.335 1.00 91.62 93 PRO A N 1
ATOM 734 C CA . PRO A 1 93 ? -4.447 9.424 -1.448 1.00 91.62 93 PRO A CA 1
ATOM 735 C C . PRO A 1 93 ? -4.060 9.454 0.043 1.00 91.62 93 PRO A C 1
ATOM 737 O O . PRO A 1 93 ? -3.236 8.643 0.462 1.00 91.62 93 PRO A O 1
ATOM 740 N N . ASP A 1 94 ? -4.691 10.322 0.845 1.00 91.56 94 ASP A N 1
ATOM 741 C CA . ASP A 1 94 ? -4.484 10.363 2.304 1.00 91.56 94 ASP A CA 1
ATOM 742 C C . ASP A 1 94 ? -4.990 9.063 2.953 1.00 91.56 94 ASP A C 1
ATOM 744 O O . ASP A 1 94 ? -6.112 8.611 2.711 1.00 91.56 94 ASP A O 1
ATOM 748 N N . GLN A 1 95 ? -4.132 8.435 3.756 1.00 92.56 95 GLN A N 1
ATOM 749 C CA . GLN A 1 95 ? -4.391 7.147 4.398 1.00 92.56 95 GLN A CA 1
ATOM 750 C C . GLN A 1 95 ? -4.722 7.259 5.886 1.00 92.56 95 GLN A C 1
ATOM 752 O O . GLN A 1 95 ? -4.957 6.228 6.512 1.00 92.56 95 GLN A O 1
ATOM 757 N N . THR A 1 96 ? -4.755 8.463 6.459 1.00 92.38 96 THR A N 1
ATOM 758 C CA . THR A 1 96 ? -4.888 8.666 7.910 1.00 92.38 96 THR A CA 1
ATOM 759 C C . THR A 1 96 ? -6.130 7.971 8.478 1.00 92.38 96 THR A C 1
ATOM 761 O O . THR A 1 96 ? -6.002 7.104 9.340 1.00 92.38 96 THR A O 1
ATOM 764 N N . GLU A 1 97 ? -7.315 8.236 7.917 1.00 92.19 97 GLU A N 1
ATOM 765 C CA . GLU A 1 97 ? -8.572 7.621 8.379 1.00 92.19 97 GLU A CA 1
ATOM 766 C C . GLU A 1 97 ? -8.558 6.091 8.239 1.00 92.19 97 GLU A C 1
ATOM 768 O O . GLU A 1 97 ? -8.994 5.361 9.131 1.00 92.19 97 GLU A O 1
ATOM 773 N N . PHE A 1 98 ? -8.030 5.586 7.120 1.00 94.38 98 PHE A N 1
ATOM 774 C CA . PHE A 1 98 ? -7.921 4.148 6.897 1.00 94.38 98 PHE A CA 1
ATOM 775 C C . PHE A 1 98 ? -7.024 3.493 7.949 1.00 94.38 98 PHE A C 1
ATOM 777 O O . PHE A 1 98 ? -7.387 2.455 8.499 1.00 94.38 98 PHE A O 1
ATOM 784 N N . LEU A 1 99 ? -5.862 4.088 8.228 1.00 94.50 99 LEU A N 1
ATOM 785 C CA . LEU A 1 99 ? -4.912 3.558 9.199 1.00 94.50 99 LEU A CA 1
ATOM 786 C C . LEU A 1 99 ? -5.506 3.572 10.603 1.00 94.50 99 LEU A C 1
ATOM 788 O O . LEU A 1 99 ? -5.384 2.569 11.298 1.00 94.50 99 LEU A O 1
ATOM 792 N N . ASP A 1 100 ? -6.189 4.645 10.996 1.00 93.31 100 ASP A N 1
ATOM 793 C CA . ASP A 1 100 ? -6.844 4.737 12.302 1.00 93.31 100 ASP A CA 1
ATOM 794 C C . ASP A 1 100 ? -7.883 3.626 12.480 1.00 93.31 100 ASP A C 1
ATOM 796 O O . ASP A 1 100 ? -7.842 2.884 13.463 1.00 93.31 100 ASP A O 1
ATOM 800 N N . ARG A 1 101 ? -8.755 3.422 11.485 1.00 93.38 101 ARG A N 1
ATOM 801 C CA . ARG A 1 101 ? -9.744 2.335 11.521 1.00 93.38 101 ARG A CA 1
ATOM 802 C C . ARG A 1 101 ? -9.098 0.958 11.490 1.00 93.38 101 ARG A C 1
ATOM 804 O O . ARG A 1 101 ? -9.544 0.057 12.194 1.00 93.38 101 ARG A O 1
ATOM 811 N N . TRP A 1 102 ? -8.051 0.772 10.692 1.00 94.31 102 TRP A N 1
ATOM 812 C CA . TRP A 1 102 ? -7.305 -0.484 10.657 1.00 94.31 102 TRP A CA 1
ATOM 813 C C . TRP A 1 102 ? -6.687 -0.792 12.029 1.00 94.31 102 TRP A C 1
ATOM 815 O O . TRP A 1 102 ? -6.739 -1.934 12.492 1.00 94.31 102 TRP A O 1
ATOM 825 N N . TRP A 1 103 ? -6.188 0.234 12.725 1.00 93.00 103 TRP A N 1
ATOM 826 C CA . TRP A 1 103 ? -5.651 0.112 14.077 1.00 93.00 103 TRP A CA 1
ATOM 827 C C . TRP A 1 103 ? -6.696 -0.293 15.112 1.00 93.00 103 TRP A C 1
ATOM 829 O O . TRP A 1 103 ? -6.364 -1.076 16.001 1.00 93.00 103 TRP A O 1
ATOM 839 N N . GLU A 1 104 ? -7.948 0.157 14.984 1.00 93.69 104 GLU A N 1
ATOM 840 C CA . GLU A 1 104 ? -9.045 -0.300 15.850 1.00 93.69 104 GLU A CA 1
ATOM 841 C C . GLU A 1 104 ? -9.218 -1.824 15.793 1.00 93.69 104 GLU A C 1
ATOM 843 O O . GLU A 1 104 ? -9.380 -2.472 16.830 1.00 93.69 104 GLU A O 1
ATOM 848 N N . PHE A 1 105 ? -9.125 -2.412 14.595 1.00 93.38 105 PHE A N 1
ATOM 849 C CA . PHE A 1 105 ? -9.179 -3.865 14.425 1.00 93.38 105 PHE A CA 1
ATOM 850 C C . PHE A 1 105 ? -7.927 -4.557 14.955 1.00 93.38 105 PHE A C 1
ATOM 852 O O . PHE A 1 105 ? -8.039 -5.581 15.622 1.00 93.38 105 PHE A O 1
ATOM 859 N N . HIS A 1 106 ? -6.745 -3.994 14.702 1.00 92.81 106 HIS A N 1
ATOM 860 C CA . HIS A 1 106 ? -5.487 -4.567 15.177 1.00 92.81 106 HIS A CA 1
ATOM 861 C C . HIS A 1 106 ? -5.401 -4.609 16.710 1.00 92.81 106 HIS A C 1
ATOM 863 O O . HIS A 1 106 ? -4.916 -5.581 17.278 1.00 92.81 106 HIS A O 1
ATOM 869 N N . GLN A 1 107 ? -5.863 -3.564 17.405 1.00 91.56 107 GLN A N 1
ATOM 870 C CA . GLN A 1 107 ? -5.874 -3.541 18.873 1.00 91.56 107 GLN A CA 1
ATOM 871 C C . GLN A 1 107 ? -7.102 -4.237 19.487 1.00 91.56 107 GLN A C 1
ATOM 873 O O . GLN A 1 107 ? -7.117 -4.499 20.689 1.00 91.56 107 GLN A O 1
ATOM 878 N N . GLY A 1 108 ? -8.134 -4.520 18.684 1.00 92.00 108 GLY A N 1
ATOM 879 C CA . GLY A 1 108 ? -9.371 -5.187 19.105 1.00 92.00 108 GLY A CA 1
ATOM 880 C C . GLY A 1 108 ? -10.374 -4.292 19.843 1.00 92.00 108 GLY A C 1
ATOM 881 O O . GLY A 1 108 ? -11.344 -4.787 20.420 1.00 92.00 108 GLY A O 1
ATOM 882 N N . TYR A 1 109 ? -10.166 -2.975 19.860 1.00 92.31 109 TYR A N 1
ATOM 883 C CA . TYR A 1 109 ? -11.092 -2.015 20.461 1.00 92.31 109 TYR A CA 1
ATOM 884 C C . TYR A 1 109 ? -10.978 -0.634 19.813 1.00 92.31 109 TYR A C 1
ATOM 886 O O . TYR A 1 109 ? -9.966 -0.289 19.210 1.00 92.31 109 TYR A O 1
ATOM 894 N N . ARG A 1 110 ? -12.007 0.192 19.989 1.00 92.62 110 ARG A N 1
ATOM 895 C CA . ARG A 1 110 ? -11.994 1.625 19.668 1.00 92.62 110 ARG A CA 1
ATOM 896 C C . ARG A 1 110 ? -12.342 2.453 20.894 1.00 92.62 110 ARG A C 1
ATOM 898 O O . ARG A 1 110 ? -13.039 1.971 21.787 1.00 92.62 110 ARG A O 1
ATOM 905 N N . ILE A 1 111 ? -11.868 3.691 20.939 1.00 91.25 111 ILE A N 1
ATOM 906 C CA . ILE A 1 111 ? -12.125 4.613 22.049 1.00 91.25 111 ILE A CA 1
ATOM 907 C C . ILE A 1 111 ? -13.265 5.550 21.643 1.00 91.25 111 ILE A C 1
ATOM 909 O O . ILE A 1 111 ? -13.121 6.348 20.723 1.00 91.25 111 ILE A O 1
ATOM 913 N N . ALA A 1 112 ? -14.405 5.444 22.321 1.00 90.06 112 ALA A N 1
ATOM 914 C CA . ALA A 1 112 ? -15.544 6.336 22.153 1.00 90.06 112 ALA A CA 1
ATOM 915 C C . ALA A 1 112 ? -15.561 7.365 23.289 1.00 90.06 112 ALA A C 1
ATOM 917 O O . ALA A 1 112 ? -15.514 6.997 24.463 1.00 90.06 112 ALA A O 1
ATOM 918 N N . LYS A 1 113 ? -15.638 8.654 22.946 1.00 91.69 113 LYS A N 1
ATOM 919 C CA . LYS A 1 113 ? -15.828 9.729 23.928 1.00 91.69 113 LYS A CA 1
ATOM 920 C C . LYS A 1 113 ? -17.316 9.875 24.227 1.00 91.69 113 LYS A C 1
ATOM 922 O O . LYS A 1 113 ? -18.103 10.117 23.312 1.00 91.69 113 LYS A O 1
ATOM 927 N N . LEU A 1 114 ? -17.695 9.704 25.488 1.00 91.44 114 LEU A N 1
ATOM 928 C CA . LEU A 1 114 ? -19.059 9.932 25.951 1.00 91.44 114 LEU A CA 1
ATOM 929 C C . LEU A 1 114 ? -19.361 11.436 26.057 1.00 91.44 114 LEU A C 1
ATOM 931 O O . LEU A 1 114 ? -18.432 12.243 26.149 1.00 91.44 114 LEU A O 1
ATOM 935 N N . PRO A 1 115 ? -20.654 11.818 26.103 1.00 89.06 115 PRO A N 1
ATOM 936 C CA . PRO A 1 115 ? -21.070 13.204 26.339 1.00 89.06 115 PRO A CA 1
ATOM 937 C C . PRO A 1 115 ? -20.465 13.805 27.614 1.00 89.06 115 PRO A C 1
ATOM 939 O O . PRO A 1 115 ? -20.173 14.995 27.659 1.00 89.06 115 PRO A O 1
ATOM 942 N N . ASP A 1 116 ? -20.204 12.959 28.611 1.00 89.50 116 ASP A N 1
ATOM 943 C CA . ASP A 1 116 ? -19.639 13.337 29.909 1.00 89.50 116 ASP A CA 1
ATOM 944 C C . ASP A 1 116 ? -18.107 13.531 29.870 1.00 89.50 116 ASP A C 1
ATOM 946 O O . ASP A 1 116 ? -17.467 13.696 30.907 1.00 89.50 116 ASP A O 1
ATOM 950 N N . GLY A 1 117 ? -17.489 13.458 28.683 1.00 89.88 117 GLY A N 1
ATOM 951 C CA . GLY A 1 117 ? -16.041 13.589 28.479 1.00 89.88 117 GLY A CA 1
ATOM 952 C C . GLY A 1 117 ? -15.226 12.347 28.852 1.00 89.88 117 GLY A C 1
ATOM 953 O O . GLY A 1 117 ? -14.011 12.332 28.658 1.00 89.88 117 GLY A O 1
ATOM 954 N N . THR A 1 118 ? -15.872 11.297 29.361 1.00 91.69 118 THR A N 1
ATOM 955 C CA . THR A 1 118 ? -15.226 10.022 29.685 1.00 91.69 118 THR A CA 1
ATOM 956 C C . THR A 1 118 ? -14.943 9.205 28.424 1.00 91.69 118 THR A C 1
ATOM 958 O O . THR A 1 118 ? -15.699 9.227 27.453 1.00 91.69 118 THR A O 1
ATOM 961 N N . GLU A 1 119 ? -13.830 8.476 28.426 1.00 95.06 119 GLU A N 1
ATOM 962 C CA . GLU A 1 119 ? -13.446 7.582 27.334 1.00 95.06 119 GLU A CA 1
ATOM 963 C C . GLU A 1 119 ? -13.892 6.151 27.644 1.00 95.06 119 GLU A C 1
ATOM 965 O O . GLU A 1 119 ? -13.550 5.589 28.685 1.00 95.06 119 GLU A O 1
ATOM 970 N N . GLN A 1 120 ? -14.634 5.535 26.727 1.00 93.62 120 GLN A N 1
ATOM 971 C CA . GLN A 1 120 ? -15.055 4.142 26.818 1.00 93.62 120 GLN A CA 1
ATOM 972 C C . GLN A 1 120 ? -14.420 3.319 25.704 1.00 93.62 120 GLN A C 1
ATOM 974 O O . GLN A 1 120 ? -14.471 3.676 24.527 1.00 93.62 120 GLN A O 1
ATOM 979 N N . ARG A 1 121 ? -13.852 2.169 26.074 1.00 93.62 121 ARG A N 1
ATOM 980 C CA . ARG A 1 121 ? -13.344 1.186 25.115 1.00 93.62 121 ARG A CA 1
ATOM 981 C C . ARG A 1 121 ? -14.492 0.312 24.632 1.00 93.62 121 ARG A C 1
ATOM 983 O O . ARG A 1 121 ? -15.100 -0.407 25.421 1.00 93.62 121 ARG A O 1
ATOM 990 N N . VAL A 1 122 ? -14.771 0.370 23.339 1.00 92.44 122 VAL A N 1
ATOM 991 C CA . VAL A 1 122 ? -15.768 -0.465 22.671 1.00 92.44 122 VAL A CA 1
ATOM 992 C C . VAL A 1 122 ? -15.025 -1.582 21.938 1.00 92.44 122 VAL A C 1
ATOM 994 O O . VAL A 1 122 ? -14.157 -1.263 21.124 1.00 92.44 122 VAL A O 1
ATOM 997 N N . PRO A 1 123 ? -15.314 -2.869 22.202 1.00 92.75 123 PRO A N 1
ATOM 998 C CA . PRO A 1 123 ? -14.638 -3.969 21.523 1.00 92.75 123 PRO A CA 1
ATOM 999 C C . PRO A 1 123 ? -14.950 -3.951 20.024 1.00 92.75 123 PRO A C 1
ATOM 1001 O O . PRO A 1 123 ? -16.092 -3.730 19.617 1.00 92.75 123 PRO A O 1
ATOM 1004 N N . VAL A 1 124 ? -13.931 -4.202 19.208 1.00 91.38 124 VAL A N 1
ATOM 1005 C CA . VAL A 1 124 ? -14.035 -4.287 17.749 1.00 91.38 124 VAL A CA 1
ATOM 1006 C C . VAL A 1 124 ? -13.612 -5.693 17.349 1.00 91.38 124 VAL A C 1
ATOM 1008 O O . VAL A 1 124 ? -12.465 -6.080 17.544 1.00 91.38 124 VAL A O 1
ATOM 1011 N N . ILE A 1 125 ? -14.560 -6.470 16.821 1.00 90.00 125 ILE A N 1
ATOM 1012 C CA . ILE A 1 125 ? -14.338 -7.858 16.407 1.00 90.00 125 ILE A CA 1
ATOM 1013 C C . ILE A 1 125 ? -14.682 -7.982 14.927 1.00 90.00 125 ILE A C 1
ATOM 1015 O O . ILE A 1 125 ? -15.767 -7.587 14.487 1.00 90.00 125 ILE A O 1
ATOM 1019 N N . GLY A 1 126 ? -13.758 -8.552 14.165 1.00 89.94 126 GLY A N 1
ATOM 1020 C CA . GLY A 1 126 ? -13.917 -8.777 12.740 1.00 89.94 126 GLY A CA 1
ATOM 1021 C C . GLY A 1 126 ? -13.157 -10.003 12.263 1.00 89.94 126 GLY A C 1
ATOM 1022 O O . GLY A 1 126 ? -12.675 -10.811 13.055 1.00 89.94 126 GLY A O 1
ATOM 1023 N N . GLU A 1 127 ? -13.087 -10.126 10.947 1.00 92.69 127 GLU A N 1
ATOM 1024 C CA . GLU A 1 127 ? -12.278 -11.118 10.246 1.00 92.69 127 GLU A CA 1
ATOM 1025 C C . GLU A 1 127 ? -10.803 -11.072 10.695 1.00 92.69 127 GLU A C 1
ATOM 1027 O O . GLU A 1 127 ? -10.277 -9.975 10.920 1.00 92.69 127 GLU A O 1
ATOM 1032 N N . PRO A 1 128 ? -10.111 -12.223 10.803 1.00 91.56 128 PRO A N 1
ATOM 1033 C CA . PRO A 1 128 ? -8.683 -12.247 11.095 1.00 91.56 128 PRO A CA 1
ATOM 1034 C C . PRO A 1 128 ? -7.893 -11.427 10.070 1.00 91.56 128 PRO A C 1
ATOM 1036 O O . PRO A 1 128 ? -8.001 -11.644 8.865 1.00 91.56 128 PRO A O 1
ATOM 1039 N N . LEU A 1 129 ? -7.040 -10.513 10.534 1.00 91.38 129 LEU A N 1
ATOM 1040 C CA . LEU A 1 129 ? -6.246 -9.637 9.661 1.00 91.38 129 LEU A CA 1
ATOM 1041 C C . LEU A 1 129 ? -5.374 -10.416 8.655 1.00 91.38 129 LEU A C 1
ATOM 1043 O O . LEU A 1 129 ? -5.188 -9.976 7.520 1.00 91.38 129 LEU A O 1
ATOM 1047 N N . VAL A 1 130 ? -4.910 -11.613 9.020 1.00 91.12 130 VAL A N 1
ATOM 1048 C CA . VAL A 1 130 ? -4.138 -12.512 8.141 1.00 91.12 130 VAL A CA 1
ATOM 1049 C C . VAL A 1 130 ? -4.921 -13.025 6.925 1.00 91.12 130 VAL A C 1
ATOM 1051 O O . VAL A 1 130 ? -4.310 -13.488 5.962 1.00 91.12 130 VAL A O 1
ATOM 1054 N N . GLU A 1 131 ? -6.251 -12.917 6.939 1.00 91.25 131 GLU A N 1
ATOM 1055 C CA . GLU A 1 131 ? -7.151 -13.267 5.829 1.00 91.25 131 GLU A CA 1
ATOM 1056 C C . GLU A 1 131 ? -7.563 -12.034 5.006 1.00 91.25 131 GLU A C 1
ATOM 1058 O O . GLU A 1 131 ? -7.936 -12.149 3.838 1.00 91.25 131 GLU A O 1
ATOM 1063 N N . VAL A 1 132 ? -7.419 -10.836 5.578 1.00 93.25 132 VAL A N 1
ATOM 1064 C CA . VAL A 1 132 ? -7.817 -9.566 4.961 1.00 93.25 132 VAL A CA 1
ATOM 1065 C C . VAL A 1 132 ? -6.735 -9.069 4.013 1.00 93.25 132 VAL A C 1
ATOM 1067 O O . VAL A 1 132 ? -5.602 -8.830 4.428 1.00 93.25 132 VAL A O 1
ATOM 1070 N N . SER A 1 133 ? -7.083 -8.881 2.739 1.00 93.44 133 SER A N 1
ATOM 1071 C CA . SER A 1 133 ? -6.139 -8.384 1.730 1.00 93.44 133 SER A CA 1
ATOM 1072 C C . SER A 1 133 ? -5.608 -6.985 2.096 1.00 93.44 133 SER A C 1
ATOM 1074 O O . SER A 1 133 ? -6.391 -6.140 2.545 1.00 93.44 133 SER A O 1
ATOM 1076 N N . PRO A 1 134 ? -4.306 -6.699 1.893 1.00 94.12 134 PRO A N 1
ATOM 1077 C CA . PRO A 1 134 ? -3.723 -5.394 2.197 1.00 94.12 134 PRO A CA 1
ATOM 1078 C C . PRO A 1 134 ? -4.499 -4.246 1.546 1.00 94.12 134 PRO A C 1
ATOM 1080 O O . PRO A 1 134 ? -4.835 -4.310 0.367 1.00 94.12 134 PRO A O 1
ATOM 1083 N N . GLY A 1 135 ? -4.758 -3.176 2.295 1.00 93.31 135 GLY A N 1
ATOM 1084 C CA . GLY A 1 135 ? -5.481 -1.997 1.798 1.00 93.31 135 GLY A CA 1
ATOM 108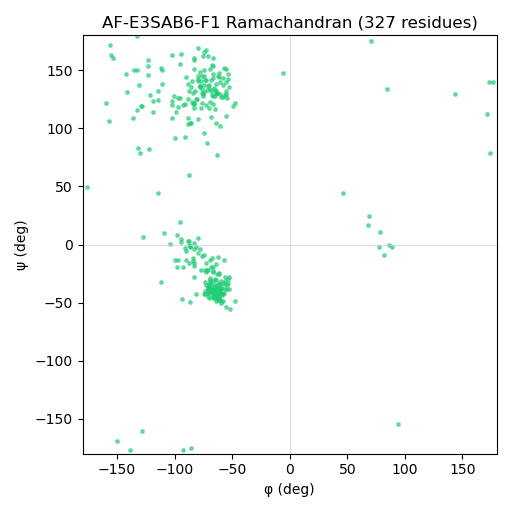5 C C . GLY A 1 135 ? -7.007 -2.065 1.945 1.00 93.31 135 GLY A C 1
ATOM 1086 O O . GLY A 1 135 ? -7.684 -1.080 1.645 1.00 93.31 135 GLY A O 1
ATOM 1087 N N . PHE A 1 136 ? -7.550 -3.169 2.463 1.00 95.44 136 PHE A N 1
ATOM 1088 C CA . PHE A 1 136 ? -8.944 -3.262 2.893 1.00 95.44 136 PHE A CA 1
ATOM 1089 C C . PHE A 1 136 ? -9.053 -3.373 4.412 1.00 95.44 136 PHE A C 1
ATOM 1091 O O . PHE A 1 136 ? -8.172 -3.905 5.087 1.00 95.44 136 PHE A O 1
ATOM 1098 N N . LEU A 1 137 ? -10.152 -2.860 4.957 1.00 95.12 137 LEU A N 1
ATOM 1099 C CA . LEU A 1 137 ? -10.507 -3.054 6.353 1.00 95.12 137 LEU A CA 1
ATOM 1100 C C . LEU A 1 137 ? -11.104 -4.456 6.547 1.00 95.12 137 LEU A C 1
ATOM 1102 O O . LEU A 1 137 ? -11.805 -4.959 5.656 1.00 95.12 137 LEU A O 1
ATOM 1106 N N . PRO A 1 138 ? -10.902 -5.081 7.717 1.00 95.00 138 PRO A N 1
ATOM 1107 C CA . PRO A 1 138 ? -11.604 -6.307 8.074 1.00 95.00 138 PRO A CA 1
ATOM 1108 C C . PRO A 1 138 ? -13.121 -6.148 7.988 1.00 95.00 138 PRO A C 1
ATOM 1110 O O . PRO A 1 138 ? -13.667 -5.052 8.163 1.00 95.00 138 PRO A O 1
ATOM 1113 N N . ARG A 1 139 ? -13.811 -7.251 7.699 1.00 94.50 139 ARG A N 1
ATOM 1114 C CA . ARG A 1 139 ? -15.273 -7.318 7.789 1.00 94.50 139 ARG A CA 1
ATOM 1115 C C . ARG A 1 139 ? -15.690 -7.512 9.239 1.00 94.50 139 ARG A C 1
ATOM 1117 O O . ARG A 1 139 ? -15.037 -8.251 9.974 1.00 94.50 139 ARG A O 1
ATOM 1124 N N . THR A 1 140 ? -16.786 -6.886 9.652 1.00 92.81 140 THR A N 1
ATOM 1125 C CA . THR A 1 140 ? -17.388 -7.163 10.965 1.00 92.81 140 THR A CA 1
ATOM 1126 C C . THR A 1 140 ? -18.035 -8.550 10.987 1.00 92.81 140 THR A C 1
ATOM 1128 O O . THR A 1 140 ? -18.331 -9.130 9.939 1.00 92.81 140 THR A O 1
ATOM 1131 N N . LEU A 1 141 ? -18.304 -9.094 12.179 1.00 90.38 141 LEU A N 1
ATOM 1132 C CA . LEU A 1 141 ? -18.991 -10.388 12.312 1.00 90.38 141 LEU A CA 1
ATOM 1133 C C . LEU A 1 141 ? -20.352 -10.419 11.602 1.00 90.38 141 LEU A C 1
ATOM 1135 O O . LEU A 1 141 ? -20.698 -11.425 10.985 1.00 90.38 141 LEU A O 1
ATOM 1139 N N . ASP A 1 142 ? -21.109 -9.324 11.650 1.00 91.06 142 ASP A N 1
ATOM 1140 C CA . ASP A 1 142 ? -22.409 -9.243 10.980 1.00 91.06 142 ASP A CA 1
ATOM 1141 C C . ASP A 1 142 ? -22.261 -9.204 9.454 1.00 91.06 142 ASP A C 1
ATOM 1143 O O . ASP A 1 142 ? -23.021 -9.865 8.749 1.00 91.06 142 ASP A O 1
ATOM 1147 N N . GLN A 1 143 ? -21.231 -8.527 8.933 1.00 93.56 143 GLN A N 1
ATOM 1148 C CA . GLN A 1 143 ? -20.901 -8.538 7.503 1.00 93.56 143 GLN A CA 1
ATOM 1149 C C . GLN A 1 143 ? -20.472 -9.928 7.020 1.00 93.56 143 GLN A C 1
ATOM 1151 O O . GLN A 1 143 ? -20.867 -10.344 5.930 1.00 93.56 143 GLN A O 1
ATOM 1156 N N . LEU A 1 144 ? -19.707 -10.666 7.832 1.00 92.44 144 LEU A N 1
ATOM 1157 C CA . LEU A 1 144 ? -19.334 -12.052 7.538 1.00 92.44 144 LEU A CA 1
ATOM 1158 C C . LEU A 1 144 ? -20.563 -12.967 7.501 1.00 92.44 144 LEU A C 1
ATOM 1160 O O . LEU A 1 144 ? -20.718 -13.739 6.558 1.00 92.44 144 LEU A O 1
ATOM 1164 N N . ARG A 1 145 ? -21.469 -12.844 8.479 1.00 92.31 145 ARG A N 1
ATOM 1165 C CA . ARG A 1 145 ? -22.734 -13.602 8.517 1.00 92.31 145 ARG A CA 1
ATOM 1166 C C . ARG A 1 145 ? -23.644 -13.281 7.334 1.00 92.31 145 ARG A C 1
ATOM 1168 O O . ARG A 1 145 ? -24.299 -14.177 6.815 1.00 92.31 145 ARG A O 1
ATOM 1175 N N . ALA A 1 146 ? -23.667 -12.022 6.906 1.00 93.88 146 ALA A N 1
ATOM 1176 C CA . ALA A 1 146 ? -24.424 -11.570 5.744 1.00 93.88 146 ALA A CA 1
ATOM 1177 C C . ALA A 1 146 ? -23.750 -11.908 4.398 1.00 93.88 146 ALA A C 1
ATOM 1179 O O . ALA A 1 146 ? -24.329 -11.638 3.349 1.00 93.88 146 ALA A O 1
ATOM 1180 N N . GLY A 1 147 ? -22.541 -12.484 4.400 1.00 92.62 147 GLY A N 1
ATOM 1181 C CA . GLY A 1 147 ? -21.825 -12.852 3.176 1.00 92.62 147 GLY A CA 1
ATOM 1182 C C . GLY A 1 147 ? -21.336 -11.655 2.354 1.00 92.62 147 GLY A C 1
ATOM 1183 O O . GLY A 1 147 ? -21.147 -11.778 1.145 1.00 92.62 147 GLY A O 1
ATOM 1184 N N . VAL A 1 148 ? -21.130 -10.494 2.985 1.00 93.31 148 VAL A N 1
ATOM 1185 C CA . VAL A 1 148 ? -20.652 -9.282 2.306 1.00 93.31 148 VAL A CA 1
ATOM 1186 C C . VAL A 1 148 ? -19.235 -9.513 1.770 1.00 93.31 148 VAL A C 1
ATOM 1188 O O . VAL A 1 148 ? -18.347 -9.999 2.484 1.00 93.31 148 VAL A O 1
ATOM 1191 N N . GLN A 1 149 ? -19.012 -9.159 0.503 1.00 93.00 149 GLN A N 1
ATOM 1192 C CA . GLN A 1 149 ? -17.696 -9.241 -0.128 1.00 93.00 149 GLN A CA 1
ATOM 1193 C C . GLN A 1 149 ? -16.771 -8.124 0.375 1.00 93.00 149 GLN A C 1
ATOM 1195 O O . GLN A 1 149 ? -17.209 -7.014 0.679 1.00 93.00 149 GLN A O 1
ATOM 1200 N N . ASN A 1 150 ? -15.479 -8.436 0.504 1.00 93.69 150 ASN A N 1
ATOM 1201 C CA . ASN A 1 150 ? -14.465 -7.469 0.912 1.00 93.69 150 ASN A CA 1
ATOM 1202 C C . ASN A 1 150 ? -13.715 -6.946 -0.317 1.00 93.69 150 ASN A C 1
ATOM 1204 O O . ASN A 1 150 ? -12.733 -7.549 -0.745 1.00 93.69 150 ASN A O 1
ATOM 1208 N N . ASP A 1 151 ? -14.203 -5.849 -0.889 1.00 93.94 151 ASP A N 1
ATOM 1209 C CA . ASP A 1 151 ? -13.631 -5.212 -2.074 1.00 93.94 151 ASP A CA 1
ATOM 1210 C C . ASP A 1 151 ? -13.489 -3.689 -1.897 1.00 93.94 151 ASP A C 1
ATOM 1212 O O . ASP A 1 151 ? -13.848 -3.116 -0.864 1.00 93.94 151 ASP A O 1
ATOM 1216 N N . ALA A 1 152 ? -12.958 -3.019 -2.920 1.00 92.31 152 ALA A N 1
ATOM 1217 C CA . ALA A 1 152 ? -12.773 -1.569 -2.931 1.00 92.31 152 ALA A CA 1
ATOM 1218 C C . ALA A 1 152 ? -14.092 -0.771 -2.974 1.00 92.31 152 ALA A C 1
ATOM 1220 O O . ALA A 1 152 ? -14.112 0.411 -2.635 1.00 92.31 152 ALA A O 1
ATOM 1221 N N . MET A 1 153 ? -15.195 -1.405 -3.380 1.00 91.06 153 MET A N 1
ATOM 1222 C CA . MET A 1 153 ? -16.507 -0.767 -3.488 1.00 91.06 153 MET A CA 1
ATOM 1223 C C . MET A 1 153 ? -17.240 -0.729 -2.147 1.00 91.06 153 MET A C 1
ATOM 1225 O O . MET A 1 153 ? -18.179 0.058 -1.993 1.00 91.06 153 MET A O 1
ATOM 1229 N N . ARG A 1 154 ? -16.798 -1.529 -1.169 1.00 93.69 154 ARG A N 1
ATOM 1230 C CA . ARG A 1 154 ? -17.351 -1.548 0.184 1.00 93.69 154 ARG A CA 1
ATOM 1231 C C . ARG A 1 154 ? -17.312 -0.146 0.817 1.00 93.69 154 ARG A C 1
ATOM 1233 O O . ARG A 1 154 ? -16.241 0.468 0.843 1.00 93.69 154 ARG A O 1
ATOM 1240 N N . PRO A 1 155 ? -18.426 0.360 1.382 1.00 91.69 155 PRO A N 1
ATOM 1241 C CA . PRO A 1 155 ? -18.497 1.719 1.919 1.00 91.69 155 PRO A CA 1
ATOM 1242 C C . PRO A 1 155 ? -17.425 2.056 2.956 1.00 91.69 155 PRO A C 1
ATOM 1244 O O . PRO A 1 155 ? -16.950 3.184 2.976 1.00 91.69 155 PRO A O 1
ATOM 1247 N N . GLU A 1 156 ? -17.014 1.104 3.799 1.00 91.56 156 GLU A N 1
ATOM 1248 C CA . GLU A 1 156 ? -15.970 1.356 4.801 1.00 91.56 156 GLU A CA 1
ATOM 1249 C C . GLU A 1 156 ? -14.559 1.374 4.209 1.00 91.56 156 GLU A C 1
ATOM 1251 O O . GLU A 1 156 ? -13.657 1.938 4.819 1.00 91.56 156 GLU A O 1
ATOM 1256 N N . ASN A 1 157 ? -14.353 0.750 3.045 1.00 92.94 157 ASN A N 1
ATOM 1257 C CA . ASN A 1 157 ? -13.069 0.781 2.348 1.00 92.94 157 ASN A CA 1
ATOM 1258 C C . ASN A 1 157 ? -12.916 2.052 1.507 1.00 92.94 157 ASN A C 1
ATOM 1260 O O . ASN A 1 157 ? -11.780 2.498 1.300 1.00 92.94 157 ASN A O 1
ATOM 1264 N N . ARG A 1 158 ? -14.038 2.625 1.049 1.00 92.00 158 ARG A N 1
ATOM 1265 C CA . ARG A 1 158 ? -14.068 3.815 0.201 1.00 92.00 158 ARG A CA 1
ATOM 1266 C C . ARG A 1 158 ? -13.485 5.039 0.895 1.00 92.00 158 ARG A C 1
ATOM 1268 O O . ARG A 1 158 ? -13.890 5.402 1.995 1.00 92.00 158 ARG A O 1
ATOM 1275 N N . LEU A 1 159 ? -12.587 5.716 0.193 1.00 86.50 159 LEU A N 1
ATOM 1276 C CA . LEU A 1 159 ? -12.026 6.998 0.584 1.00 86.50 159 LEU A CA 1
ATOM 1277 C C . LEU A 1 159 ? -12.703 8.105 -0.221 1.00 86.50 159 LEU A C 1
ATOM 1279 O O . LEU A 1 159 ? -12.451 8.246 -1.418 1.00 86.50 159 LEU A O 1
ATOM 1283 N N . ARG A 1 160 ? -13.535 8.909 0.445 1.00 81.50 160 ARG A N 1
ATOM 1284 C CA . ARG A 1 160 ? -14.094 10.117 -0.165 1.00 81.50 160 ARG A CA 1
ATOM 1285 C C . ARG A 1 160 ? -13.056 11.223 -0.121 1.00 81.50 160 ARG A C 1
ATOM 1287 O O . ARG A 1 160 ? -12.782 11.786 0.936 1.00 81.50 160 ARG A O 1
ATOM 1294 N N . MET A 1 161 ? -12.500 11.540 -1.280 1.00 70.81 161 MET A N 1
ATOM 1295 C CA . MET A 1 161 ? -11.602 12.676 -1.413 1.00 70.81 161 MET A CA 1
ATOM 1296 C C . MET A 1 161 ? -12.423 13.958 -1.254 1.00 70.81 161 MET A C 1
ATOM 1298 O O . MET A 1 161 ? -13.378 14.203 -1.995 1.00 70.81 161 MET A O 1
ATOM 1302 N N . ARG A 1 162 ? -12.056 14.800 -0.286 1.00 63.78 162 ARG A N 1
ATOM 1303 C CA . ARG A 1 162 ? -12.531 16.185 -0.262 1.00 63.78 162 ARG A CA 1
ATOM 1304 C C . ARG A 1 162 ? -11.932 16.848 -1.503 1.00 63.78 162 ARG A C 1
ATOM 1306 O O . ARG A 1 162 ? -10.708 16.875 -1.610 1.00 63.78 162 ARG A O 1
ATOM 1313 N N . ARG A 1 163 ? -12.765 17.303 -2.454 1.00 51.94 163 ARG A N 1
ATOM 1314 C CA . ARG A 1 163 ? -12.281 18.050 -3.630 1.00 51.94 163 ARG A CA 1
ATOM 1315 C C . ARG A 1 163 ? -11.319 19.125 -3.132 1.00 51.94 163 ARG A C 1
ATOM 1317 O O . ARG A 1 163 ? -11.676 19.910 -2.252 1.00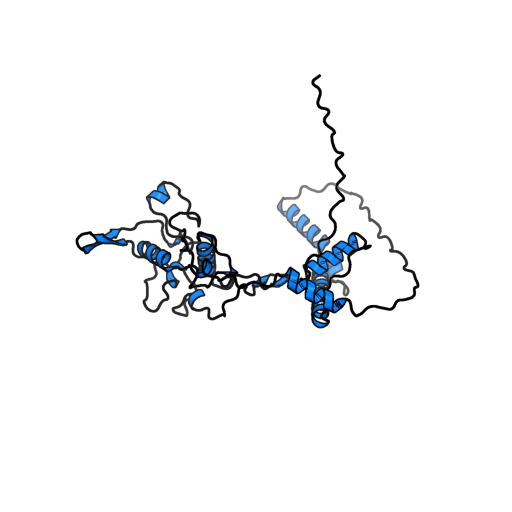 51.94 163 ARG A O 1
ATOM 1324 N N . LEU A 1 164 ? -10.088 19.085 -3.627 1.00 46.56 164 LEU A N 1
ATOM 1325 C CA . LEU A 1 164 ? -9.107 20.114 -3.335 1.00 46.56 164 LEU A CA 1
ATOM 1326 C C . LEU A 1 164 ? -9.629 21.393 -3.995 1.00 46.56 164 LEU A C 1
ATOM 1328 O O . LEU A 1 164 ? -9.844 21.423 -5.202 1.00 46.56 164 LEU A O 1
ATOM 1332 N N . THR A 1 165 ? -9.844 22.445 -3.209 1.00 39.91 165 THR A N 1
ATOM 1333 C CA . THR A 1 165 ? -10.319 23.763 -3.673 1.00 39.91 165 THR A CA 1
ATOM 1334 C C . THR A 1 165 ? -9.418 24.392 -4.745 1.00 39.91 165 THR A C 1
ATOM 1336 O O . THR A 1 165 ? -9.831 25.309 -5.440 1.00 39.91 165 THR A O 1
ATOM 1339 N N . SER A 1 166 ? -8.207 23.864 -4.951 1.00 44.28 166 SER A N 1
ATOM 1340 C CA . SER A 1 166 ? -7.292 24.268 -6.024 1.00 44.28 166 SER A CA 1
ATOM 1341 C C . SER A 1 166 ? -7.759 23.908 -7.442 1.00 44.28 166 SER A C 1
ATOM 1343 O O . SER A 1 166 ? -7.157 24.384 -8.397 1.00 44.28 166 SER A O 1
ATOM 1345 N N . GLU A 1 167 ? -8.792 23.074 -7.606 1.00 47.62 167 GLU A N 1
ATOM 1346 C CA . GLU A 1 167 ? -9.465 22.900 -8.907 1.00 47.62 167 GLU A CA 1
ATOM 1347 C C . GLU A 1 167 ? -10.522 23.986 -9.186 1.00 47.62 167 GLU A C 1
ATOM 1349 O O . GLU A 1 167 ? -10.879 24.179 -10.343 1.00 47.62 167 GLU A O 1
ATOM 1354 N N . GLU A 1 168 ? -11.001 24.718 -8.169 1.00 42.62 168 GLU A N 1
ATOM 1355 C CA . GLU A 1 168 ? -12.011 25.784 -8.324 1.00 42.62 168 GLU A CA 1
ATOM 1356 C C . GLU A 1 168 ? -11.396 27.187 -8.509 1.00 42.62 168 GLU A C 1
ATOM 1358 O O . GLU A 1 168 ? -12.055 28.070 -9.048 1.00 42.62 168 GLU A O 1
ATOM 1363 N N . GLU A 1 169 ? -10.126 27.398 -8.139 1.00 35.53 169 GLU A N 1
ATOM 1364 C CA . GLU A 1 169 ? -9.406 28.682 -8.277 1.00 35.53 169 GLU A CA 1
ATOM 1365 C C . GLU A 1 169 ? -8.242 28.606 -9.278 1.00 35.53 169 GLU A C 1
ATOM 1367 O O . GLU A 1 169 ? -7.143 29.106 -9.027 1.00 35.53 169 GLU A O 1
ATOM 1372 N N . ARG A 1 170 ? -8.448 27.979 -10.439 1.00 37.28 170 ARG A N 1
ATOM 1373 C CA . ARG A 1 170 ? -7.561 28.235 -11.577 1.00 37.28 170 ARG A CA 1
ATOM 1374 C C . ARG A 1 170 ? -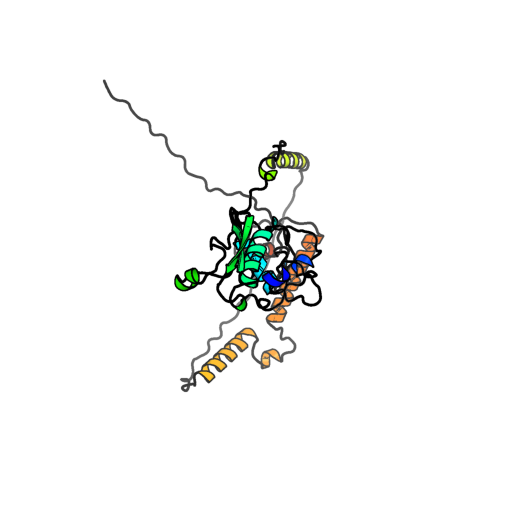8.131 29.455 -12.307 1.00 37.28 170 ARG A C 1
ATOM 1376 O O . ARG A 1 170 ? -9.174 29.301 -12.939 1.00 37.28 170 ARG A O 1
ATOM 1383 N N . PRO A 1 171 ? -7.544 30.664 -12.189 1.00 39.09 171 PRO A N 1
ATOM 1384 C CA . PRO A 1 171 ? -7.982 31.771 -13.025 1.00 39.09 171 PRO A CA 1
ATOM 1385 C C . PRO A 1 171 ? -7.876 31.322 -14.484 1.00 39.09 171 PRO A C 1
ATOM 1387 O O . PRO A 1 171 ? -6.866 30.730 -14.875 1.00 39.09 171 PRO A O 1
ATOM 1390 N N . GLU A 1 172 ? -8.935 31.550 -15.261 1.00 42.53 172 GLU A N 1
ATOM 1391 C CA . GLU A 1 172 ? -8.913 31.445 -16.718 1.00 42.53 172 GLU A CA 1
ATOM 1392 C C . GLU A 1 172 ? -7.937 32.504 -17.246 1.00 42.53 172 GLU A C 1
ATOM 1394 O O . GLU A 1 172 ? -8.326 33.583 -17.685 1.00 42.53 172 GLU A O 1
ATOM 1399 N N . GLU A 1 173 ? -6.635 32.247 -17.142 1.00 44.31 173 GLU A N 1
ATOM 1400 C CA . GLU A 1 173 ? -5.685 32.948 -17.990 1.00 44.31 173 GLU A CA 1
ATOM 1401 C C . GLU A 1 173 ? -6.018 32.547 -19.428 1.00 44.31 173 GLU A C 1
ATOM 1403 O O . GLU A 1 173 ? -6.192 31.347 -19.668 1.00 44.31 173 GLU A O 1
ATOM 1408 N N . PRO A 1 174 ? -6.166 33.507 -20.359 1.00 42.31 174 PRO A N 1
ATOM 1409 C CA . PRO A 1 174 ? -6.515 33.222 -21.740 1.00 42.31 174 PRO A CA 1
ATOM 1410 C C . PRO A 1 174 ? -5.409 32.350 -22.321 1.00 42.31 174 PRO A C 1
ATOM 1412 O O . PRO A 1 174 ? -4.303 32.803 -22.600 1.00 42.31 174 PRO A O 1
ATOM 1415 N N . HIS A 1 175 ? -5.693 31.061 -22.408 1.00 44.22 175 HIS A N 1
ATOM 1416 C CA . HIS A 1 175 ? -4.836 30.100 -23.061 1.00 44.22 175 HIS A CA 1
ATOM 1417 C C . HIS A 1 175 ? -4.940 30.436 -24.541 1.00 44.22 175 HIS A C 1
ATOM 1419 O O . HIS A 1 175 ? -6.039 30.385 -25.094 1.00 44.22 175 HIS A O 1
ATOM 1425 N N . GLU A 1 176 ? -3.822 30.820 -25.161 1.00 50.84 176 GLU A N 1
ATOM 1426 C CA . GLU A 1 176 ? -3.723 30.772 -26.616 1.00 50.84 176 GLU A CA 1
ATOM 1427 C C . GLU A 1 176 ? -4.188 29.378 -27.033 1.00 50.84 176 GLU A C 1
ATOM 1429 O O . GLU A 1 176 ? -3.691 28.360 -26.532 1.00 50.84 176 GLU A O 1
ATOM 1434 N N . SER A 1 177 ? -5.249 29.352 -27.837 1.00 49.38 177 SER A N 1
ATOM 1435 C CA . SER A 1 177 ? -5.825 28.113 -28.319 1.00 49.38 177 SER A CA 1
ATOM 1436 C C . SER A 1 177 ? -4.721 27.324 -29.012 1.00 49.38 177 SER A C 1
ATOM 1438 O O . SER A 1 177 ? -3.906 27.894 -29.737 1.00 49.38 177 SER A O 1
ATOM 1440 N N . LEU A 1 178 ? -4.691 26.006 -28.809 1.00 50.81 178 LEU A N 1
ATOM 1441 C CA . LEU A 1 178 ? -3.787 25.135 -29.561 1.00 50.81 178 LEU A CA 1
ATOM 1442 C C . LEU A 1 178 ? -3.939 25.348 -31.074 1.00 50.81 178 LEU A C 1
ATOM 1444 O O . LEU A 1 178 ? -2.959 25.178 -31.788 1.00 50.81 178 LEU A O 1
ATOM 1448 N N . ASP A 1 179 ? -5.122 25.771 -31.528 1.00 56.12 179 ASP A N 1
ATOM 1449 C CA . ASP A 1 179 ? -5.389 26.130 -32.920 1.00 56.12 179 ASP A CA 1
ATOM 1450 C C . ASP A 1 179 ? -4.671 27.432 -33.337 1.00 56.12 179 ASP A C 1
ATOM 1452 O O . ASP A 1 179 ? -4.068 27.472 -34.404 1.00 56.12 179 ASP A O 1
ATOM 1456 N N . ASP A 1 180 ? -4.624 28.456 -32.473 1.00 62.56 180 ASP A N 1
ATOM 1457 C CA . ASP A 1 180 ? -3.943 29.734 -32.764 1.00 62.56 180 ASP A CA 1
ATOM 1458 C C . ASP A 1 180 ? -2.414 29.560 -32.825 1.00 62.56 180 ASP A C 1
ATOM 1460 O O . ASP A 1 180 ? -1.733 30.157 -33.662 1.00 62.56 180 ASP A O 1
ATOM 1464 N N . ALA A 1 181 ? -1.862 28.702 -31.960 1.00 64.19 181 ALA A N 1
ATOM 1465 C CA . ALA A 1 181 ? -0.444 28.343 -31.989 1.00 64.19 181 ALA A CA 1
ATOM 1466 C C . ALA A 1 181 ? -0.082 27.502 -33.230 1.00 64.19 181 ALA A C 1
ATOM 1468 O O . ALA A 1 181 ? 1.046 27.577 -33.721 1.00 64.19 181 ALA A O 1
ATOM 1469 N N . LEU A 1 182 ? -1.030 26.710 -33.741 1.00 57.50 182 LEU A N 1
ATOM 1470 C CA . LEU A 1 182 ? -0.853 25.896 -34.941 1.00 57.50 182 LEU A CA 1
ATOM 1471 C C . LEU A 1 182 ? -0.884 26.761 -36.209 1.00 57.50 182 LEU A C 1
ATOM 1473 O O . LEU A 1 182 ? -0.025 26.598 -37.073 1.00 57.50 182 LEU A O 1
ATOM 1477 N N . ASP A 1 183 ? -1.801 27.727 -36.283 1.00 69.31 183 ASP A N 1
ATOM 1478 C CA . ASP A 1 183 ? -1.916 28.659 -37.411 1.00 69.31 183 ASP A CA 1
ATOM 1479 C C . ASP A 1 183 ? -0.665 29.544 -37.570 1.00 69.31 183 ASP A C 1
ATOM 1481 O O . ASP A 1 183 ? -0.231 29.814 -38.694 1.00 69.31 183 ASP A O 1
ATOM 1485 N N . ALA A 1 184 ? -0.024 29.933 -36.462 1.00 67.81 184 ALA A N 1
ATOM 1486 C CA . ALA A 1 184 ? 1.237 30.679 -36.487 1.00 67.81 184 ALA A CA 1
ATOM 1487 C C . ALA A 1 184 ? 2.404 29.863 -37.084 1.00 67.81 184 ALA A C 1
ATOM 1489 O O . ALA A 1 184 ? 3.212 30.394 -37.846 1.00 67.81 184 ALA A O 1
ATOM 1490 N N . LEU A 1 185 ? 2.466 28.561 -36.786 1.00 65.44 185 LEU A N 1
ATOM 1491 C CA . LEU A 1 185 ? 3.478 27.637 -37.320 1.00 65.44 185 LEU A CA 1
ATOM 1492 C C . LEU A 1 185 ? 3.243 27.291 -38.800 1.00 65.44 185 LEU A C 1
ATOM 1494 O O . LEU A 1 185 ? 4.197 27.091 -39.557 1.00 65.44 185 LEU A O 1
ATOM 1498 N N . ILE A 1 186 ? 1.980 27.248 -39.229 1.00 63.12 186 ILE A N 1
ATOM 1499 C CA . ILE A 1 186 ? 1.603 27.030 -40.632 1.00 63.12 186 ILE A CA 1
ATOM 1500 C C . ILE A 1 186 ? 1.984 28.250 -41.488 1.00 63.12 186 ILE A C 1
ATOM 1502 O O . ILE A 1 186 ? 2.498 28.093 -42.592 1.00 63.12 186 ILE A O 1
ATOM 1506 N N . GLN A 1 187 ? 1.834 29.472 -40.967 1.00 59.09 187 GLN A N 1
ATOM 1507 C CA . GLN A 1 187 ? 2.267 30.681 -41.681 1.00 59.09 187 GLN A CA 1
ATOM 1508 C C . GLN A 1 187 ? 3.788 30.785 -41.859 1.00 59.09 187 GLN A C 1
ATOM 1510 O O . GLN A 1 187 ? 4.236 31.314 -42.874 1.00 59.09 187 GLN A O 1
ATOM 1515 N N . GLU A 1 188 ? 4.593 30.255 -40.932 1.00 52.22 188 GLU A N 1
ATOM 1516 C CA . GLU A 1 188 ? 6.060 30.241 -41.064 1.00 52.22 188 GLU A CA 1
ATOM 1517 C C . GLU A 1 188 ? 6.580 29.230 -42.105 1.00 52.22 188 GLU A C 1
ATOM 1519 O O . GLU A 1 188 ? 7.728 29.330 -42.541 1.00 52.22 188 GLU A O 1
ATOM 1524 N N . THR A 1 189 ? 5.759 28.268 -42.539 1.00 50.88 189 THR A N 1
ATOM 1525 C CA . THR A 1 189 ? 6.172 27.203 -43.473 1.00 50.88 189 THR A CA 1
ATOM 1526 C C . THR A 1 189 ? 5.818 27.472 -44.941 1.00 50.88 189 THR A C 1
ATOM 1528 O O . THR A 1 189 ? 6.404 26.847 -45.827 1.00 50.88 189 THR A O 1
ATOM 1531 N N . ASP A 1 190 ? 4.962 28.458 -45.227 1.00 44.38 190 ASP A N 1
ATOM 1532 C CA . ASP A 1 190 ? 4.523 28.812 -46.589 1.00 44.38 190 ASP A CA 1
ATOM 1533 C C . ASP A 1 190 ? 5.566 29.602 -47.419 1.00 44.38 190 ASP A C 1
ATOM 1535 O O . ASP A 1 190 ? 5.404 29.762 -48.632 1.00 44.38 190 ASP A O 1
ATOM 1539 N N . GLU A 1 191 ? 6.670 30.078 -46.827 1.00 41.41 191 GLU A N 1
ATOM 1540 C CA . GLU A 1 191 ? 7.664 30.907 -47.540 1.00 41.41 191 GLU A CA 1
ATOM 1541 C C . GLU A 1 191 ? 8.752 30.120 -48.300 1.00 41.41 191 GLU A C 1
ATOM 1543 O O . GLU A 1 191 ? 9.580 30.721 -48.993 1.00 41.41 191 GLU A O 1
ATOM 1548 N N . VAL A 1 192 ? 8.766 28.782 -48.247 1.00 36.31 192 VAL A N 1
ATOM 1549 C CA . VAL A 1 192 ? 9.815 27.979 -48.905 1.00 36.31 192 VAL A CA 1
ATOM 1550 C C . VAL A 1 192 ? 9.231 26.840 -49.737 1.00 36.31 192 VAL A C 1
ATOM 1552 O O . VAL A 1 192 ? 9.232 25.678 -49.342 1.00 36.31 192 VAL A O 1
ATOM 1555 N N . GLN A 1 193 ? 8.826 27.145 -50.970 1.00 33.09 193 GLN A N 1
ATOM 1556 C CA . GLN A 1 193 ? 8.701 26.136 -52.021 1.00 33.09 193 GLN A CA 1
ATOM 1557 C C . GLN A 1 193 ? 9.157 26.694 -53.364 1.00 33.09 193 GLN A C 1
ATOM 1559 O O . GLN A 1 193 ? 8.730 27.772 -53.758 1.00 33.09 193 GLN A O 1
ATOM 1564 N N . LEU A 1 194 ? 10.016 25.937 -54.061 1.00 29.92 194 LEU A N 1
ATOM 1565 C CA . LEU A 1 194 ? 9.930 25.621 -55.497 1.00 29.92 194 LEU A CA 1
ATOM 1566 C C . LEU A 1 194 ? 11.218 24.914 -55.956 1.00 29.92 194 LEU A C 1
ATOM 1568 O O . LEU A 1 194 ? 12.264 25.551 -56.033 1.00 29.92 194 LEU A O 1
ATOM 1572 N N . GLN A 1 195 ? 11.121 23.627 -56.326 1.00 27.42 195 GLN A N 1
ATOM 1573 C CA . GLN A 1 195 ? 11.582 23.075 -57.620 1.00 27.42 195 GLN A CA 1
ATOM 1574 C C . GLN A 1 195 ? 11.484 21.530 -57.670 1.00 27.42 195 GLN A C 1
ATOM 1576 O O . GLN A 1 195 ? 11.783 20.819 -56.718 1.00 27.42 195 GLN A O 1
ATOM 1581 N N . SER A 1 196 ? 11.054 21.008 -58.819 1.00 27.94 196 SER A N 1
ATOM 1582 C CA . SER A 1 196 ? 10.986 19.591 -59.241 1.00 27.94 196 SER A CA 1
ATOM 1583 C C . SER A 1 196 ? 11.005 19.563 -60.786 1.00 27.94 196 SER A C 1
ATOM 1585 O O . SER A 1 196 ? 10.708 20.610 -61.368 1.00 27.94 196 SER A O 1
ATOM 1587 N N . PRO A 1 197 ? 11.116 18.414 -61.498 1.00 47.16 197 PRO A N 1
ATOM 1588 C CA . PRO A 1 197 ? 11.943 17.187 -61.375 1.00 47.16 197 PRO A CA 1
ATOM 1589 C C . PRO A 1 197 ? 12.678 16.888 -62.741 1.00 47.16 197 PRO A C 1
ATOM 1591 O O . PRO A 1 197 ? 12.798 17.845 -63.512 1.00 47.16 197 PRO A O 1
ATOM 1594 N N . PRO A 1 198 ? 13.196 15.668 -63.113 1.00 38.44 198 PRO A N 1
ATOM 1595 C CA . PRO A 1 198 ? 12.347 14.538 -63.587 1.00 38.44 198 PRO A CA 1
ATOM 1596 C C . PRO A 1 198 ? 12.858 13.054 -63.453 1.00 38.44 198 PRO A C 1
ATOM 1598 O O . PRO A 1 198 ? 14.039 12.771 -63.294 1.00 38.44 198 PRO A O 1
ATOM 1601 N N . ALA A 1 199 ? 11.868 12.147 -63.580 1.00 30.50 199 ALA A N 1
ATOM 1602 C CA . ALA A 1 199 ? 11.708 10.693 -63.875 1.00 30.50 199 ALA A CA 1
ATOM 1603 C C . ALA A 1 199 ? 12.846 9.708 -64.293 1.00 30.50 199 ALA A C 1
ATOM 1605 O O . ALA A 1 199 ? 13.679 10.053 -65.126 1.00 30.50 199 ALA A O 1
ATOM 1606 N N . ALA A 1 200 ? 12.715 8.417 -63.880 1.00 27.02 200 ALA A N 1
ATOM 1607 C CA . ALA A 1 200 ? 12.591 7.197 -64.739 1.00 27.02 200 ALA A CA 1
ATOM 1608 C C . ALA A 1 200 ? 12.550 5.839 -63.951 1.00 27.02 200 ALA A C 1
ATOM 1610 O O . ALA A 1 200 ? 13.308 5.644 -63.008 1.00 27.02 200 ALA A O 1
ATOM 1611 N N . ASP A 1 201 ? 11.687 4.910 -64.398 1.00 27.62 201 ASP A N 1
ATOM 1612 C CA . ASP A 1 201 ? 11.461 3.478 -64.024 1.00 27.62 201 ASP A CA 1
ATOM 1613 C C . ASP A 1 201 ? 12.401 2.496 -64.803 1.00 27.62 201 ASP A C 1
ATOM 1615 O O . ASP A 1 201 ? 13.105 2.987 -65.692 1.00 27.62 201 ASP A O 1
ATOM 1619 N N . PRO A 1 202 ? 12.336 1.128 -64.723 1.00 47.03 202 PRO A N 1
ATOM 1620 C CA . PRO A 1 202 ? 11.895 0.152 -63.688 1.00 47.03 202 PRO A CA 1
ATOM 1621 C C . PRO A 1 202 ? 12.831 -1.110 -63.553 1.00 47.03 202 PRO A C 1
ATOM 1623 O O . PRO A 1 202 ? 13.809 -1.239 -64.286 1.00 47.03 202 PRO A O 1
ATOM 1626 N N . ALA A 1 203 ? 12.483 -2.089 -62.683 1.00 27.56 203 ALA A N 1
ATOM 1627 C CA . ALA A 1 203 ? 12.417 -3.562 -62.945 1.00 27.56 203 ALA A CA 1
ATOM 1628 C C . ALA A 1 203 ? 12.860 -4.486 -61.774 1.00 27.56 203 ALA A C 1
ATOM 1630 O O . ALA A 1 203 ? 13.970 -4.384 -61.260 1.00 27.56 203 ALA A O 1
ATOM 1631 N N . ALA A 1 204 ? 12.021 -5.479 -61.439 1.00 33.75 204 ALA A N 1
ATOM 1632 C CA . ALA A 1 204 ? 12.295 -6.595 -60.519 1.00 33.75 204 ALA A CA 1
ATOM 1633 C C . ALA A 1 204 ? 11.857 -7.944 -61.147 1.00 33.75 204 ALA A C 1
ATOM 1635 O O . ALA A 1 204 ? 10.888 -7.945 -61.912 1.00 33.75 204 ALA A O 1
ATOM 1636 N N . PRO A 1 205 ? 12.502 -9.091 -60.834 1.00 37.72 205 PRO A N 1
ATOM 1637 C CA . PRO A 1 205 ? 12.032 -10.421 -61.239 1.00 37.72 205 PRO A CA 1
ATOM 1638 C C . PRO A 1 205 ? 11.322 -11.206 -60.102 1.00 37.72 205 PRO A C 1
ATOM 1640 O O . PRO A 1 205 ? 11.465 -10.856 -58.929 1.00 37.72 205 PRO A O 1
ATOM 1643 N N . PRO A 1 206 ? 10.552 -12.271 -60.430 1.00 38.59 206 PRO A N 1
ATOM 1644 C CA . PRO A 1 206 ? 9.618 -12.930 -59.512 1.00 38.59 206 PRO A CA 1
ATOM 1645 C C . PRO A 1 206 ? 10.168 -14.162 -58.763 1.00 38.59 206 PRO A C 1
ATOM 1647 O O . PRO A 1 206 ? 11.170 -14.773 -59.126 1.00 38.59 206 PRO A O 1
ATOM 1650 N N . VAL A 1 207 ? 9.417 -14.516 -57.716 1.00 31.95 207 VAL A N 1
ATOM 1651 C CA . VAL A 1 207 ? 9.611 -15.554 -56.690 1.00 31.95 207 VAL A CA 1
ATOM 1652 C C . VAL A 1 207 ? 9.386 -16.980 -57.220 1.00 31.95 207 VAL A C 1
ATOM 1654 O O . VAL A 1 207 ? 8.444 -17.228 -57.972 1.00 31.95 207 VAL A O 1
ATOM 1657 N N . ALA A 1 208 ? 10.214 -17.929 -56.766 1.00 30.53 208 ALA A N 1
ATOM 1658 C CA . ALA A 1 208 ? 10.082 -19.364 -57.025 1.00 30.53 208 ALA A CA 1
ATOM 1659 C C . ALA A 1 208 ? 9.225 -20.088 -55.964 1.00 30.53 208 ALA A C 1
ATOM 1661 O O . ALA A 1 208 ? 9.252 -19.774 -54.776 1.00 30.53 208 ALA A O 1
ATOM 1662 N N . VAL A 1 209 ? 8.469 -21.071 -56.449 1.00 31.31 209 VAL A N 1
ATOM 1663 C CA . VAL A 1 209 ? 7.472 -21.918 -55.777 1.00 31.31 209 VAL A CA 1
ATOM 1664 C C . VAL A 1 209 ? 8.139 -23.018 -54.938 1.00 31.31 209 VAL A C 1
ATOM 1666 O O . VAL A 1 209 ? 9.035 -23.701 -55.428 1.00 31.31 209 VAL A O 1
ATOM 1669 N N . THR A 1 210 ? 7.668 -23.253 -53.710 1.00 34.00 210 THR A N 1
ATOM 1670 C CA . THR A 1 210 ? 7.982 -24.458 -52.918 1.00 34.00 210 THR A CA 1
ATOM 1671 C C . THR A 1 210 ? 6.988 -25.591 -53.222 1.00 34.00 210 THR A C 1
ATOM 1673 O O . THR A 1 210 ? 5.787 -25.326 -53.331 1.00 34.00 210 THR A O 1
ATOM 1676 N N . PRO A 1 211 ? 7.428 -26.860 -53.358 1.00 35.97 211 PRO A N 1
ATOM 1677 C CA . PRO A 1 211 ? 6.525 -27.978 -53.598 1.00 35.97 211 PRO A CA 1
ATOM 1678 C C . PRO A 1 211 ? 5.940 -28.525 -52.289 1.00 35.97 211 PRO A C 1
ATOM 1680 O O . PRO A 1 211 ? 6.618 -28.660 -51.272 1.00 35.97 211 PRO A O 1
ATOM 1683 N N . HIS A 1 212 ? 4.658 -28.873 -52.354 1.00 33.50 212 HIS A N 1
ATOM 1684 C CA . HIS A 1 212 ? 3.921 -29.618 -51.341 1.00 33.50 212 HIS A CA 1
ATOM 1685 C C . HIS A 1 212 ? 4.313 -31.102 -51.443 1.00 33.50 212 HIS A C 1
ATOM 1687 O O . HIS A 1 212 ? 4.061 -31.727 -52.473 1.00 33.50 212 HIS A O 1
ATOM 1693 N N . ILE A 1 213 ? 4.909 -31.678 -50.397 1.00 33.31 213 ILE A N 1
ATOM 1694 C CA . ILE A 1 213 ? 5.097 -33.133 -50.292 1.00 33.31 213 ILE A CA 1
ATOM 1695 C C . ILE A 1 213 ? 3.790 -33.733 -49.752 1.00 33.31 213 ILE A C 1
ATOM 1697 O O . ILE A 1 213 ? 3.306 -33.332 -48.693 1.00 33.31 213 ILE A O 1
ATOM 1701 N N . GLN A 1 214 ? 3.190 -34.640 -50.526 1.00 35.59 214 GLN A N 1
ATOM 1702 C CA . GLN A 1 214 ? 2.100 -35.522 -50.108 1.00 35.59 214 GLN A CA 1
ATOM 1703 C C . GLN A 1 214 ? 2.712 -36.750 -49.426 1.00 35.59 214 GLN A C 1
ATOM 1705 O O . GLN A 1 214 ? 3.501 -37.456 -50.048 1.00 35.59 214 GLN A O 1
ATOM 1710 N N . GLU A 1 215 ? 2.340 -37.015 -48.175 1.00 34.56 215 GLU A N 1
ATOM 1711 C CA . GLU A 1 215 ? 2.622 -38.292 -47.515 1.00 34.56 215 GLU A CA 1
ATOM 1712 C C . GLU A 1 215 ? 1.396 -39.211 -47.618 1.00 34.56 215 GLU A C 1
ATOM 1714 O O . GLU A 1 215 ? 0.280 -38.834 -47.250 1.00 34.56 215 GLU A O 1
ATOM 1719 N N . ASP A 1 216 ? 1.628 -40.413 -48.145 1.00 33.91 216 ASP A N 1
ATOM 1720 C CA . ASP A 1 216 ? 0.684 -41.529 -48.223 1.00 33.91 216 ASP A CA 1
ATOM 1721 C C . ASP A 1 216 ? 0.415 -42.128 -46.823 1.00 33.91 216 ASP A C 1
ATOM 1723 O O . ASP A 1 216 ? 1.363 -42.355 -46.063 1.00 33.91 216 ASP A O 1
ATOM 1727 N N . PRO A 1 217 ? -0.837 -42.463 -46.456 1.00 43.00 217 PRO A N 1
ATOM 1728 C CA . PRO A 1 217 ? -1.142 -43.041 -45.154 1.00 43.00 217 PRO A CA 1
ATOM 1729 C C . PRO A 1 217 ? -1.014 -44.570 -45.194 1.00 43.00 217 PRO A C 1
ATOM 1731 O O . PRO A 1 217 ? -1.869 -45.262 -45.746 1.00 43.00 217 PRO A O 1
ATOM 1734 N N . SER A 1 218 ? 0.023 -45.116 -44.556 1.00 41.06 218 SER A N 1
ATOM 1735 C CA . SER A 1 218 ? 0.163 -46.563 -44.345 1.00 41.06 218 SER A CA 1
ATOM 1736 C C . SER A 1 218 ? 0.096 -46.927 -42.856 1.00 41.06 218 SER A C 1
ATOM 1738 O O . SER A 1 218 ? 0.897 -46.453 -42.059 1.00 41.06 218 SER A O 1
ATOM 1740 N N . GLU A 1 219 ? -0.844 -47.827 -42.549 1.00 45.62 219 GLU A N 1
ATOM 1741 C CA . GLU A 1 219 ? -1.089 -48.598 -41.313 1.00 45.62 219 GLU A CA 1
ATOM 1742 C C . GLU A 1 219 ? -1.895 -47.973 -40.144 1.00 45.62 219 GLU A C 1
ATOM 1744 O O . GLU A 1 219 ? -1.650 -46.847 -39.710 1.00 45.62 219 GLU A O 1
ATOM 1749 N N . PRO A 1 220 ? -2.870 -48.727 -39.574 1.00 48.78 220 PRO A N 1
ATOM 1750 C CA . PRO A 1 220 ? -3.664 -48.277 -38.433 1.00 48.78 220 PRO A CA 1
ATOM 1751 C C . PRO A 1 220 ? -2.840 -48.313 -37.129 1.00 48.78 220 PRO A C 1
ATOM 1753 O O . PRO A 1 220 ? -2.225 -49.337 -36.813 1.00 48.78 220 PRO A O 1
ATOM 1756 N N . PRO A 1 221 ? -2.843 -47.238 -36.317 1.00 53.94 221 PRO A N 1
ATOM 1757 C CA . PRO A 1 221 ? -2.030 -47.176 -35.112 1.00 53.94 221 PRO A CA 1
ATOM 1758 C C . PRO A 1 221 ? -2.576 -48.112 -34.028 1.00 53.94 221 PRO A C 1
ATOM 1760 O O . PRO A 1 221 ? -3.777 -48.164 -33.753 1.00 53.94 221 PRO A O 1
ATOM 1763 N N . ARG A 1 222 ? -1.662 -48.830 -33.366 1.00 61.81 222 ARG A N 1
ATOM 1764 C CA . ARG A 1 222 ? -1.948 -49.587 -32.137 1.00 61.81 222 ARG A CA 1
ATOM 1765 C C . ARG A 1 222 ? -2.600 -48.667 -31.091 1.00 61.81 222 ARG A C 1
ATOM 1767 O O . ARG A 1 222 ? -2.241 -47.489 -31.028 1.00 61.81 222 ARG A O 1
ATOM 1774 N N . PRO A 1 223 ? -3.508 -49.173 -30.235 1.00 59.81 223 PRO A N 1
ATOM 1775 C CA . PRO A 1 223 ? -4.130 -48.357 -29.198 1.00 59.81 223 PRO A CA 1
ATOM 1776 C C . PRO A 1 223 ? -3.065 -47.879 -28.202 1.00 59.81 223 PRO A C 1
ATOM 1778 O O . PRO A 1 223 ? -2.563 -48.652 -27.390 1.00 59.81 223 PRO A O 1
ATOM 1781 N N . MET A 1 224 ? -2.700 -46.600 -28.299 1.00 60.84 224 MET A N 1
ATOM 1782 C CA . MET A 1 224 ? -1.729 -45.964 -27.411 1.00 60.84 224 MET A CA 1
ATOM 1783 C C . MET A 1 224 ? -2.374 -45.589 -26.084 1.00 60.84 224 MET A C 1
ATOM 1785 O O . MET A 1 224 ? -3.524 -45.143 -26.025 1.00 60.84 224 MET A O 1
ATOM 1789 N N . THR A 1 225 ? -1.612 -45.696 -25.001 1.00 72.94 225 THR A N 1
ATOM 1790 C CA . THR A 1 225 ? -2.050 -45.169 -23.710 1.00 72.94 225 THR A CA 1
ATOM 1791 C C . THR A 1 225 ? -2.102 -43.635 -23.751 1.00 72.94 225 THR A C 1
ATOM 1793 O O . THR A 1 225 ? -1.381 -42.970 -24.499 1.00 72.94 225 THR A O 1
ATOM 1796 N N . ARG A 1 226 ? -2.945 -43.020 -22.909 1.00 65.69 226 ARG A N 1
ATOM 1797 C CA . ARG A 1 226 ? -3.134 -41.553 -22.860 1.00 65.69 226 ARG A CA 1
ATOM 1798 C C . ARG A 1 226 ? -1.818 -40.775 -22.687 1.00 65.69 226 ARG A C 1
ATOM 1800 O O . ARG A 1 226 ? -1.687 -39.672 -23.216 1.00 65.69 226 ARG A O 1
ATOM 1807 N N . ARG A 1 227 ? -0.855 -41.352 -21.958 1.00 60.97 227 ARG A N 1
ATOM 1808 C CA . ARG A 1 227 ? 0.470 -40.770 -21.699 1.00 60.97 227 ARG A CA 1
ATOM 1809 C C . ARG A 1 227 ? 1.377 -40.828 -22.931 1.00 60.97 227 ARG A C 1
ATOM 1811 O O . ARG A 1 227 ? 2.063 -39.852 -23.216 1.00 60.97 227 ARG A O 1
ATOM 1818 N N . GLU A 1 228 ? 1.344 -41.925 -23.678 1.00 70.00 228 GLU A N 1
ATOM 1819 C CA . GLU A 1 228 ? 2.112 -42.088 -24.920 1.00 70.00 228 GLU A CA 1
ATOM 1820 C C . GLU A 1 228 ? 1.612 -41.131 -26.003 1.00 70.00 228 GLU A C 1
ATOM 1822 O O . GLU A 1 228 ? 2.409 -40.399 -26.585 1.00 70.00 228 GLU A O 1
ATOM 1827 N N . ALA A 1 229 ? 0.291 -41.013 -26.164 1.00 69.88 229 ALA A N 1
ATOM 1828 C CA . ALA A 1 229 ? -0.307 -40.064 -27.101 1.00 69.88 229 ALA A CA 1
ATOM 1829 C C . ALA A 1 229 ? 0.043 -38.599 -26.768 1.00 69.88 229 ALA A C 1
ATOM 1831 O O . ALA A 1 229 ? 0.178 -37.761 -27.658 1.00 69.88 229 ALA A O 1
ATOM 1832 N N . GLN A 1 230 ? 0.191 -38.258 -25.482 1.00 70.81 230 GLN A N 1
ATOM 1833 C CA . GLN A 1 230 ? 0.614 -36.918 -25.067 1.00 70.81 230 GLN A CA 1
ATOM 1834 C C . GLN A 1 230 ? 2.091 -36.655 -25.388 1.00 70.81 230 GLN A C 1
ATOM 1836 O O . GLN A 1 230 ? 2.413 -35.586 -25.906 1.00 70.81 230 GLN A O 1
ATOM 1841 N N . LEU A 1 231 ? 2.973 -37.620 -25.114 1.00 71.56 231 LEU A N 1
ATOM 1842 C CA . LEU A 1 231 ? 4.402 -37.507 -25.414 1.00 71.56 231 LEU A CA 1
ATOM 1843 C C . LEU A 1 231 ? 4.668 -37.445 -26.919 1.00 71.56 231 LEU A C 1
ATOM 1845 O O . LEU A 1 231 ? 5.514 -36.665 -27.352 1.00 71.56 231 LEU A O 1
ATOM 1849 N N . GLN A 1 232 ? 3.925 -38.211 -27.714 1.00 73.50 232 GLN A N 1
ATOM 1850 C CA . GLN A 1 232 ? 4.037 -38.174 -29.166 1.00 73.50 232 GLN A CA 1
ATOM 1851 C C . GLN A 1 232 ? 3.619 -36.813 -29.729 1.00 73.50 232 GLN A C 1
ATOM 1853 O O . GLN A 1 232 ? 4.404 -36.190 -30.437 1.00 73.50 232 GLN A O 1
ATOM 1858 N N . ARG A 1 233 ? 2.465 -36.275 -29.309 1.00 74.12 233 ARG A N 1
ATOM 1859 C CA . ARG A 1 233 ? 2.039 -34.921 -29.705 1.00 74.12 233 ARG A CA 1
ATOM 1860 C C . ARG A 1 233 ? 3.043 -33.842 -29.304 1.00 74.12 233 ARG A C 1
ATOM 1862 O O . ARG A 1 233 ? 3.242 -32.879 -30.038 1.00 74.12 233 ARG A O 1
ATOM 1869 N N . MET A 1 234 ? 3.674 -33.979 -28.136 1.00 65.19 234 MET A N 1
ATOM 1870 C CA . MET A 1 234 ? 4.736 -33.062 -27.716 1.00 65.19 234 MET A CA 1
ATOM 1871 C C . MET A 1 234 ? 5.967 -33.149 -28.623 1.00 65.19 234 MET A C 1
ATOM 1873 O O . MET A 1 234 ? 6.512 -32.107 -28.974 1.00 65.19 234 MET A O 1
ATOM 1877 N N . ARG A 1 235 ? 6.387 -34.359 -29.016 1.00 70.81 235 ARG A N 1
ATOM 1878 C CA . ARG A 1 235 ? 7.525 -34.576 -29.924 1.00 70.81 235 ARG A CA 1
ATOM 1879 C C . ARG A 1 235 ? 7.248 -34.053 -31.327 1.00 70.81 235 ARG A C 1
ATOM 1881 O O . ARG A 1 235 ? 8.080 -33.335 -31.860 1.00 70.81 235 ARG A O 1
ATOM 1888 N N . GLU A 1 236 ? 6.074 -34.335 -31.884 1.00 76.00 236 GLU A N 1
ATOM 1889 C CA . GLU A 1 236 ? 5.659 -33.830 -33.200 1.00 76.00 236 GLU A CA 1
ATOM 1890 C C . GLU A 1 236 ? 5.585 -32.299 -33.212 1.00 76.00 236 GLU A C 1
ATOM 1892 O O . GLU A 1 236 ? 6.074 -31.646 -34.131 1.00 76.00 236 GLU A O 1
ATOM 1897 N N . ARG A 1 237 ? 5.035 -31.701 -32.147 1.00 74.50 237 ARG A N 1
ATOM 1898 C CA . ARG A 1 237 ? 4.994 -30.243 -31.995 1.00 74.50 237 ARG A CA 1
ATOM 1899 C C . ARG A 1 237 ? 6.392 -29.643 -31.855 1.00 74.50 237 ARG A C 1
ATOM 1901 O O . ARG A 1 237 ? 6.630 -28.566 -32.389 1.00 74.50 237 ARG A O 1
ATOM 1908 N N . PHE A 1 238 ? 7.292 -30.308 -31.137 1.00 78.38 238 PHE A N 1
ATOM 1909 C CA . PHE A 1 238 ? 8.672 -29.858 -30.993 1.00 78.38 238 PHE A CA 1
ATOM 1910 C C . PHE A 1 238 ? 9.419 -29.938 -32.328 1.00 78.38 238 PHE A C 1
ATOM 1912 O O . PHE A 1 238 ? 10.014 -28.944 -32.726 1.00 78.38 238 PHE A O 1
ATOM 1919 N N . ALA A 1 239 ? 9.296 -31.053 -33.054 1.00 76.75 239 ALA A N 1
ATOM 1920 C CA . ALA A 1 239 ? 9.920 -31.246 -34.361 1.00 76.75 239 ALA A CA 1
ATOM 1921 C C . ALA A 1 239 ? 9.416 -30.243 -35.409 1.00 76.75 239 ALA A C 1
ATOM 1923 O O . ALA A 1 239 ? 10.198 -29.696 -36.172 1.00 76.75 239 ALA A O 1
ATOM 1924 N N . ARG A 1 240 ? 8.117 -29.916 -35.400 1.00 76.69 240 ARG A N 1
ATOM 1925 C CA . ARG A 1 240 ? 7.557 -28.901 -36.307 1.00 76.69 240 ARG A CA 1
ATOM 1926 C C . ARG A 1 240 ? 8.104 -27.491 -36.044 1.00 76.69 240 ARG A C 1
ATOM 1928 O O . ARG A 1 240 ? 8.119 -26.676 -36.957 1.00 76.69 240 ARG A O 1
ATOM 1935 N N . VAL A 1 241 ? 8.479 -27.177 -34.802 1.00 75.94 241 VAL A N 1
ATOM 1936 C CA . VAL A 1 241 ? 8.947 -25.833 -34.429 1.00 75.94 241 VAL A CA 1
ATOM 1937 C C . VAL A 1 241 ? 10.463 -25.730 -34.520 1.00 75.94 241 VAL A C 1
ATOM 1939 O O . VAL A 1 241 ? 10.950 -24.765 -35.084 1.00 75.94 241 VAL A O 1
ATOM 1942 N N . PHE A 1 242 ? 11.199 -26.696 -33.975 1.00 80.00 242 PHE A N 1
ATOM 1943 C CA . PHE A 1 242 ? 12.657 -26.653 -33.822 1.00 80.00 242 PHE A CA 1
ATOM 1944 C C . PHE A 1 242 ? 13.398 -27.623 -34.748 1.00 80.00 242 PHE A C 1
ATOM 1946 O O . PHE A 1 242 ? 14.582 -27.865 -34.546 1.00 80.00 242 PHE A O 1
ATOM 1953 N N . GLY A 1 243 ? 12.705 -28.226 -35.707 1.00 82.31 243 GLY A N 1
ATOM 1954 C CA . GLY A 1 243 ? 13.279 -29.276 -36.536 1.00 82.31 243 GLY A CA 1
ATOM 1955 C C . GLY A 1 243 ? 13.511 -30.584 -35.779 1.00 82.31 243 GLY A C 1
ATOM 1956 O O . GLY A 1 243 ? 13.281 -30.718 -34.567 1.00 82.31 243 GLY A O 1
ATOM 1957 N N . THR A 1 244 ? 13.941 -31.590 -36.523 1.00 85.25 244 THR A N 1
ATOM 1958 C CA . THR A 1 244 ? 14.366 -32.876 -35.974 1.00 85.25 244 THR A CA 1
ATOM 1959 C C . THR A 1 244 ? 15.738 -32.761 -35.311 1.00 85.25 244 THR A C 1
ATOM 1961 O O . THR A 1 244 ? 16.469 -31.790 -35.484 1.00 85.25 244 THR A O 1
ATOM 1964 N N . ARG A 1 245 ? 16.113 -33.773 -34.524 1.00 79.69 245 ARG A N 1
ATOM 1965 C CA . ARG A 1 245 ? 17.428 -33.797 -33.870 1.00 79.69 245 ARG A CA 1
ATOM 1966 C C . ARG A 1 245 ? 18.583 -33.786 -34.880 1.00 79.69 245 ARG A C 1
ATOM 1968 O O . ARG A 1 245 ? 19.606 -33.178 -34.615 1.00 79.69 245 ARG A O 1
ATOM 1975 N N . GLU A 1 246 ? 18.396 -34.435 -36.022 1.00 80.94 246 GLU A N 1
ATOM 1976 C CA . GLU A 1 246 ? 19.386 -34.502 -37.100 1.00 80.94 246 GLU A CA 1
ATOM 1977 C C . GLU A 1 246 ? 19.549 -33.150 -37.807 1.00 80.94 246 GLU A C 1
ATOM 1979 O O . GLU A 1 246 ? 20.658 -32.799 -38.192 1.00 80.94 246 GLU A O 1
ATOM 1984 N N . GLU A 1 247 ? 18.472 -32.368 -37.927 1.00 79.69 247 GLU A N 1
ATOM 1985 C CA . GLU A 1 247 ? 18.519 -30.993 -38.446 1.00 79.69 247 GLU A CA 1
ATOM 1986 C C . GLU A 1 247 ? 19.204 -30.036 -37.463 1.00 79.69 247 GLU A C 1
ATOM 1988 O O . GLU A 1 247 ? 19.921 -29.143 -37.890 1.00 79.69 247 GLU A O 1
ATOM 1993 N N . GLN A 1 248 ? 19.035 -30.236 -36.152 1.00 80.88 248 GLN A N 1
ATOM 1994 C CA . GLN A 1 248 ? 19.674 -29.407 -35.120 1.00 80.88 248 GLN A CA 1
ATOM 1995 C C . GLN A 1 248 ? 21.190 -29.587 -35.027 1.00 80.88 248 GLN A C 1
ATOM 1997 O O . GLN A 1 248 ? 21.883 -28.663 -34.606 1.00 80.88 248 GLN A O 1
ATOM 2002 N N . ASP A 1 249 ? 21.690 -30.769 -35.385 1.00 81.25 249 ASP A N 1
ATOM 2003 C CA . ASP A 1 249 ? 23.118 -31.091 -35.351 1.00 81.25 249 ASP A CA 1
ATOM 2004 C C . ASP A 1 249 ? 23.866 -30.562 -36.602 1.00 81.25 249 ASP A C 1
ATOM 2006 O O . ASP A 1 249 ? 25.085 -30.711 -36.694 1.00 81.25 249 ASP A O 1
ATOM 2010 N N . GLN A 1 250 ? 23.164 -29.938 -37.561 1.00 87.25 250 GLN A N 1
ATOM 2011 C CA . GLN A 1 250 ? 23.775 -29.297 -38.732 1.00 87.25 250 GLN A CA 1
ATOM 2012 C C . GLN A 1 250 ? 24.462 -27.975 -38.351 1.00 87.25 250 GLN A C 1
ATOM 2014 O O . GLN A 1 250 ? 23.961 -27.205 -37.533 1.00 87.25 250 GLN A O 1
ATOM 2019 N N . GLU A 1 251 ? 25.620 -27.694 -38.957 1.00 77.69 251 GLU A N 1
ATOM 2020 C CA . GLU A 1 251 ? 26.432 -26.505 -38.641 1.00 77.69 251 GLU A CA 1
ATOM 2021 C C . GLU A 1 251 ? 25.754 -25.179 -39.034 1.00 77.69 251 GLU A C 1
ATOM 2023 O O . GLU A 1 251 ? 26.068 -24.132 -38.468 1.00 77.69 251 GLU A O 1
ATOM 2028 N N . ASP A 1 252 ? 24.813 -25.219 -39.975 1.00 86.50 252 ASP A N 1
ATOM 2029 C CA . ASP A 1 252 ? 24.008 -24.097 -40.462 1.00 86.50 252 ASP A CA 1
ATOM 2030 C C . ASP A 1 252 ? 22.617 -24.014 -39.811 1.00 86.50 252 ASP A C 1
ATOM 2032 O O . ASP A 1 252 ? 21.789 -23.188 -40.207 1.00 86.50 252 ASP A O 1
ATOM 2036 N N . TYR A 1 253 ? 22.344 -24.827 -38.784 1.00 86.06 253 TYR A N 1
ATOM 2037 C CA . TYR A 1 253 ? 21.073 -24.769 -38.074 1.00 86.06 253 TYR A CA 1
ATOM 2038 C C . TYR A 1 253 ? 20.935 -23.469 -37.274 1.00 86.06 253 TYR A C 1
ATOM 2040 O O . TYR A 1 253 ? 21.535 -23.268 -36.213 1.00 86.06 253 TYR A O 1
ATOM 2048 N N . GLU A 1 254 ? 20.044 -22.598 -37.738 1.00 81.44 254 GLU A N 1
ATOM 2049 C CA . GLU A 1 254 ? 19.589 -21.452 -36.966 1.00 81.44 254 GLU A CA 1
ATOM 2050 C C . GLU A 1 254 ? 18.269 -21.756 -36.273 1.00 81.44 254 GLU A C 1
ATOM 2052 O O . GLU A 1 254 ? 17.229 -21.954 -36.907 1.00 81.44 254 GLU A O 1
ATOM 2057 N N . SER A 1 255 ? 18.282 -21.716 -34.939 1.00 83.31 255 SER A N 1
ATOM 2058 C CA . SER A 1 255 ? 17.050 -21.924 -34.191 1.00 83.31 255 SER A CA 1
ATOM 2059 C C . SER A 1 255 ? 16.018 -20.828 -34.516 1.00 83.31 255 SER A C 1
ATOM 2061 O O . SER A 1 255 ? 16.374 -19.649 -34.640 1.00 83.31 255 SER A O 1
ATOM 2063 N N . PRO A 1 256 ? 14.715 -21.155 -34.552 1.00 79.69 256 PRO A N 1
ATOM 2064 C CA . PRO A 1 256 ? 13.662 -20.152 -34.715 1.00 79.69 256 PRO A CA 1
ATOM 2065 C C . PRO A 1 256 ? 13.710 -19.051 -33.648 1.00 79.69 256 PRO A C 1
ATOM 2067 O O . PRO A 1 256 ? 13.295 -17.920 -33.900 1.00 79.69 256 PRO A O 1
ATOM 2070 N N . LEU A 1 257 ? 14.227 -19.367 -32.453 1.00 79.69 257 LEU A N 1
ATOM 2071 C CA . LEU A 1 257 ? 14.441 -18.397 -31.379 1.00 79.69 257 LEU A CA 1
ATOM 2072 C C . LEU A 1 257 ? 15.588 -17.439 -31.707 1.00 79.69 257 LEU A C 1
ATOM 2074 O O . LEU A 1 257 ? 15.450 -16.240 -31.475 1.00 79.69 257 LEU A O 1
ATOM 2078 N N . THR A 1 258 ? 16.676 -17.946 -32.290 1.00 80.81 258 THR A N 1
ATOM 2079 C CA . THR A 1 258 ? 17.784 -17.130 -32.801 1.00 80.81 258 THR A CA 1
ATOM 2080 C C . THR A 1 258 ? 17.261 -16.176 -33.867 1.00 80.81 258 THR A C 1
ATOM 2082 O O . THR A 1 258 ? 17.411 -14.969 -33.723 1.00 80.81 258 THR A O 1
ATOM 2085 N N . GLN A 1 259 ? 16.517 -16.677 -34.858 1.00 80.56 259 GLN A N 1
ATOM 2086 C CA . GLN A 1 259 ? 15.907 -15.837 -35.894 1.00 80.56 259 GLN A CA 1
ATOM 2087 C C . GLN A 1 259 ? 14.904 -14.821 -35.326 1.00 80.56 259 GLN A C 1
ATOM 2089 O O . GLN A 1 259 ? 14.760 -13.715 -35.849 1.00 80.56 259 GLN A O 1
ATOM 2094 N N . MET A 1 260 ? 14.161 -15.173 -34.272 1.00 79.00 260 MET A N 1
ATOM 2095 C CA . MET A 1 260 ? 13.275 -14.232 -33.579 1.00 79.00 260 MET A CA 1
ATOM 2096 C C . MET A 1 260 ? 14.076 -13.111 -32.906 1.00 79.00 260 MET A C 1
ATOM 2098 O O . MET A 1 260 ? 13.715 -11.943 -33.041 1.00 79.00 260 MET A O 1
ATOM 2102 N N . TYR A 1 261 ? 15.165 -13.451 -32.213 1.00 76.00 261 TYR A N 1
ATOM 2103 C CA . TYR A 1 261 ? 15.998 -12.482 -31.505 1.00 76.00 261 TYR A CA 1
ATOM 2104 C C . TYR A 1 261 ? 16.772 -11.580 -32.469 1.00 76.00 261 TYR A C 1
ATOM 2106 O O . TYR A 1 261 ? 16.777 -10.368 -32.276 1.00 76.00 261 TYR A O 1
ATOM 2114 N N . THR A 1 262 ? 17.332 -12.133 -33.550 1.00 77.94 262 THR A N 1
ATOM 2115 C CA . THR A 1 262 ? 17.993 -11.361 -34.613 1.00 77.94 262 THR A CA 1
ATOM 2116 C C . THR A 1 262 ? 17.025 -10.349 -35.222 1.00 77.94 262 THR A C 1
ATOM 2118 O O . THR A 1 262 ? 17.315 -9.156 -35.235 1.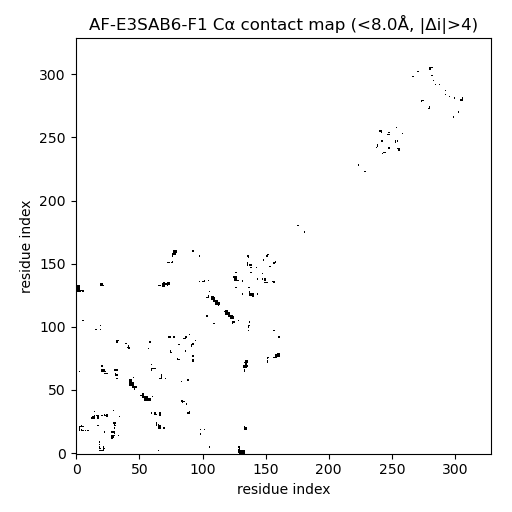00 77.94 262 THR A O 1
ATOM 2121 N N . ARG A 1 263 ? 15.808 -10.780 -35.593 1.00 75.88 263 ARG A N 1
ATOM 2122 C CA . ARG A 1 263 ? 14.766 -9.871 -36.103 1.00 75.88 263 ARG A CA 1
ATOM 2123 C C . ARG A 1 263 ? 14.392 -8.780 -35.100 1.00 75.88 263 ARG A C 1
ATOM 2125 O O . ARG A 1 263 ? 14.205 -7.632 -35.491 1.00 75.88 263 ARG A O 1
ATOM 2132 N N . ALA A 1 264 ? 14.271 -9.115 -33.817 1.00 71.81 264 ALA A N 1
ATOM 2133 C CA . ALA A 1 264 ? 13.984 -8.129 -32.776 1.00 71.81 264 ALA A CA 1
ATOM 2134 C C . ALA A 1 264 ? 15.135 -7.122 -32.606 1.00 71.81 264 ALA A C 1
ATOM 2136 O O . ALA A 1 264 ? 14.895 -5.926 -32.443 1.00 71.81 264 ALA A O 1
ATOM 2137 N N . GLN A 1 265 ? 16.380 -7.589 -32.689 1.00 74.69 265 GLN A N 1
ATOM 2138 C CA . GLN A 1 265 ? 17.570 -6.759 -32.549 1.00 74.69 265 GLN A CA 1
ATOM 2139 C C . GLN A 1 265 ? 17.770 -5.825 -33.748 1.00 74.69 265 GLN A C 1
ATOM 2141 O O . GLN A 1 265 ? 18.129 -4.663 -33.557 1.00 74.69 265 GLN A O 1
ATOM 2146 N N . ASP A 1 266 ? 17.472 -6.285 -34.961 1.00 76.00 266 ASP A N 1
ATOM 2147 C CA . ASP A 1 266 ? 17.503 -5.446 -36.160 1.00 76.00 266 ASP A CA 1
ATOM 2148 C C . ASP A 1 266 ? 16.415 -4.369 -36.118 1.00 76.00 266 ASP A C 1
ATOM 2150 O O . ASP A 1 266 ? 16.700 -3.200 -36.379 1.00 76.00 266 ASP A O 1
ATOM 2154 N N . ARG A 1 267 ? 15.198 -4.721 -35.676 1.00 72.75 267 ARG A N 1
ATOM 2155 C CA . ARG A 1 267 ? 14.117 -3.747 -35.431 1.00 72.75 267 ARG A CA 1
ATOM 2156 C C . ARG A 1 267 ? 14.523 -2.697 -34.397 1.00 72.75 267 ARG A C 1
ATOM 2158 O O . ARG A 1 267 ? 14.278 -1.511 -34.599 1.00 72.75 267 ARG A O 1
ATOM 2165 N N . TYR A 1 268 ? 15.171 -3.118 -33.311 1.00 72.50 268 TYR A N 1
ATOM 2166 C CA . TYR A 1 268 ? 15.672 -2.206 -32.285 1.00 72.50 268 TYR A CA 1
ATOM 2167 C C . TYR A 1 268 ? 16.708 -1.225 -32.852 1.00 72.50 268 TYR A C 1
ATOM 2169 O O . TYR A 1 268 ? 16.578 -0.021 -32.649 1.00 72.50 268 TYR A O 1
ATOM 2177 N N . ARG A 1 269 ? 17.694 -1.713 -33.616 1.00 76.06 269 ARG A N 1
ATOM 2178 C CA . ARG A 1 269 ? 18.710 -0.854 -34.248 1.00 76.06 269 ARG A CA 1
ATOM 2179 C C . ARG A 1 269 ? 18.100 0.148 -35.225 1.00 76.06 269 ARG A C 1
ATOM 2181 O O . ARG A 1 269 ? 18.492 1.309 -35.201 1.00 76.06 269 ARG A O 1
ATOM 2188 N N . GLN A 1 270 ? 17.132 -0.277 -36.036 1.00 74.56 270 GLN A N 1
ATOM 2189 C CA . GLN A 1 270 ? 16.424 0.613 -36.962 1.00 74.56 270 GLN A CA 1
ATOM 2190 C C . GLN A 1 270 ? 15.661 1.716 -36.215 1.00 74.56 270 GLN A C 1
ATOM 2192 O O . GLN A 1 270 ? 15.688 2.872 -36.626 1.00 74.56 270 GLN A O 1
ATOM 2197 N N . ALA A 1 271 ? 15.020 1.384 -35.092 1.00 67.44 271 ALA A N 1
ATOM 2198 C CA . ALA A 1 271 ? 14.328 2.370 -34.266 1.00 67.44 271 ALA A CA 1
ATOM 2199 C C . ALA A 1 271 ? 15.295 3.356 -33.583 1.00 67.44 271 ALA A C 1
ATOM 2201 O O . ALA A 1 271 ? 14.995 4.544 -33.501 1.00 67.44 271 ALA A O 1
ATOM 2202 N N . GLU A 1 272 ? 16.455 2.890 -33.107 1.00 73.31 272 GLU A N 1
ATOM 2203 C CA . GLU A 1 272 ? 17.505 3.767 -32.563 1.00 73.31 272 GLU A CA 1
ATOM 2204 C C . GLU A 1 272 ? 18.085 4.699 -33.638 1.00 73.31 272 GLU A C 1
ATOM 2206 O O . GLU A 1 272 ? 18.298 5.876 -33.361 1.00 73.31 272 GLU A O 1
ATOM 2211 N N . GLN A 1 273 ? 18.287 4.211 -34.869 1.00 74.81 273 GLN A N 1
ATOM 2212 C CA . GLN A 1 273 ? 18.748 5.032 -35.997 1.00 74.81 273 GLN A CA 1
ATOM 2213 C C . GLN A 1 273 ? 17.757 6.151 -36.331 1.00 74.81 273 GLN A C 1
ATOM 2215 O O . GLN A 1 273 ? 18.163 7.303 -36.403 1.00 74.81 273 GLN A O 1
ATOM 2220 N N . ARG A 1 274 ? 16.451 5.857 -36.413 1.00 66.06 274 ARG A N 1
ATOM 2221 C CA . ARG A 1 274 ? 15.424 6.891 -36.659 1.00 66.06 274 ARG A CA 1
ATOM 2222 C C . ARG A 1 274 ? 15.404 7.974 -35.576 1.00 66.06 274 ARG A C 1
ATOM 2224 O O . ARG A 1 274 ? 15.282 9.153 -35.888 1.00 66.06 274 ARG A O 1
ATOM 2231 N N . ARG A 1 275 ? 15.598 7.588 -34.307 1.00 68.25 275 ARG A N 1
ATOM 2232 C CA . ARG A 1 275 ? 15.712 8.548 -33.194 1.00 68.25 275 ARG A CA 1
ATOM 2233 C C . ARG A 1 275 ? 16.986 9.387 -33.262 1.00 68.25 275 ARG A C 1
ATOM 2235 O O . ARG A 1 275 ? 16.958 10.543 -32.858 1.00 68.25 275 ARG A O 1
ATOM 2242 N N . ALA A 1 276 ? 18.089 8.818 -33.748 1.00 71.19 276 ALA A N 1
ATOM 2243 C CA . ALA A 1 276 ? 19.335 9.551 -33.957 1.00 71.19 276 ALA A CA 1
ATOM 2244 C C . ALA A 1 276 ? 19.240 10.532 -35.140 1.00 71.19 276 ALA A C 1
ATOM 2246 O O . ALA A 1 276 ? 19.773 11.635 -35.050 1.00 71.19 276 ALA A O 1
ATOM 2247 N N . ASP A 1 277 ? 18.522 10.152 -36.199 1.00 74.19 277 ASP A N 1
ATOM 2248 C CA . ASP A 1 277 ? 18.338 10.946 -37.419 1.00 74.19 277 ASP A CA 1
ATOM 2249 C C . ASP A 1 277 ? 17.219 12.003 -37.295 1.00 74.19 277 ASP A C 1
ATOM 2251 O O . ASP A 1 277 ? 17.009 12.790 -38.216 1.00 74.19 277 ASP A O 1
ATOM 2255 N N . GLY A 1 278 ? 16.494 12.040 -36.168 1.00 63.00 278 GLY A N 1
ATOM 2256 C CA . GLY A 1 278 ? 15.459 13.043 -35.881 1.00 63.00 278 GLY A CA 1
ATOM 2257 C C . GLY A 1 278 ? 14.212 12.956 -36.770 1.00 63.00 278 GLY A C 1
ATOM 2258 O O . GLY A 1 278 ? 13.450 13.915 -36.851 1.00 63.00 278 GLY A O 1
ATOM 2259 N N . THR A 1 279 ? 14.002 11.829 -37.452 1.00 61.94 279 THR A N 1
ATOM 2260 C CA . THR A 1 279 ? 12.843 11.589 -38.322 1.00 61.94 279 THR A CA 1
ATOM 2261 C C . THR A 1 279 ? 11.715 10.937 -37.521 1.00 61.94 279 THR A C 1
ATOM 2263 O O . THR A 1 279 ? 11.658 9.715 -37.392 1.00 61.94 279 THR A O 1
ATOM 2266 N N . ASP A 1 280 ? 10.812 11.762 -36.981 1.00 57.62 280 ASP A N 1
ATOM 2267 C CA . ASP A 1 280 ? 9.581 11.320 -36.295 1.00 57.62 280 ASP A CA 1
ATOM 2268 C C . ASP A 1 280 ? 8.390 11.106 -37.262 1.00 57.62 280 ASP A C 1
ATOM 2270 O O . ASP A 1 280 ? 7.314 10.679 -36.846 1.00 57.62 280 ASP A O 1
ATOM 2274 N N . GLU A 1 281 ? 8.553 11.353 -38.567 1.00 55.81 281 GLU A N 1
ATOM 2275 C CA . GLU A 1 281 ? 7.471 11.179 -39.546 1.00 55.81 281 GLU A CA 1
ATOM 2276 C C . GLU A 1 281 ? 7.306 9.723 -40.013 1.00 55.81 281 GLU A C 1
ATOM 2278 O O . GLU A 1 281 ? 8.255 9.037 -40.407 1.00 55.81 281 GLU A O 1
ATOM 2283 N N . ALA A 1 282 ? 6.058 9.245 -39.998 1.00 54.62 282 ALA A N 1
ATOM 2284 C CA . ALA A 1 282 ? 5.691 7.946 -40.549 1.00 54.62 282 ALA A CA 1
ATOM 2285 C C . ALA A 1 282 ? 5.818 7.941 -42.084 1.00 54.62 282 ALA A C 1
ATOM 2287 O O . ALA A 1 282 ? 5.403 8.906 -42.727 1.00 54.62 282 ALA A O 1
ATOM 2288 N N . PRO A 1 283 ? 6.297 6.844 -42.705 1.00 59.16 283 PRO A N 1
ATOM 2289 C CA . PRO A 1 283 ? 6.267 6.710 -44.157 1.00 59.16 283 PRO A CA 1
ATOM 2290 C C . PRO A 1 283 ? 4.822 6.822 -44.676 1.00 59.16 283 PRO A C 1
ATOM 2292 O O . PRO A 1 283 ? 3.930 6.202 -44.085 1.00 59.16 283 PRO A O 1
ATOM 2295 N N . PRO A 1 284 ? 4.568 7.554 -45.776 1.00 57.78 284 PRO A N 1
ATOM 2296 C CA . PRO A 1 284 ? 3.231 7.661 -46.346 1.00 57.78 284 PRO A CA 1
ATOM 2297 C C . PRO A 1 284 ? 2.716 6.272 -46.747 1.00 57.78 284 PRO A C 1
ATOM 2299 O O . PRO A 1 284 ? 3.382 5.521 -47.457 1.00 57.78 284 PRO A O 1
ATOM 2302 N N . LEU A 1 285 ? 1.524 5.921 -46.256 1.00 59.91 285 LEU A N 1
ATOM 2303 C CA . LEU A 1 285 ? 0.909 4.600 -46.449 1.00 59.91 285 LEU A CA 1
ATOM 2304 C C . LEU A 1 285 ? 0.088 4.493 -47.746 1.00 59.91 285 LEU A C 1
ATOM 2306 O O . LEU A 1 285 ? -0.481 3.433 -48.030 1.00 59.91 285 LEU A O 1
ATOM 2310 N N . ASP A 1 286 ? 0.009 5.573 -48.523 1.00 53.03 286 ASP A N 1
ATOM 2311 C CA . ASP A 1 286 ? -0.776 5.625 -49.751 1.00 53.03 286 ASP A CA 1
ATOM 2312 C C . ASP A 1 286 ? -0.087 4.876 -50.899 1.00 53.03 286 ASP A C 1
ATOM 2314 O O . ASP A 1 286 ? 1.086 5.079 -51.204 1.00 53.03 286 ASP A O 1
ATOM 2318 N N . GLY A 1 287 ? -0.841 3.984 -51.548 1.00 56.59 287 GLY A N 1
ATOM 2319 C CA . GLY A 1 287 ? -0.382 3.195 -52.699 1.00 56.59 287 GLY A CA 1
ATOM 2320 C C . GLY A 1 287 ? 0.344 1.884 -52.368 1.00 56.59 287 GLY A C 1
ATOM 2321 O O . GLY A 1 287 ? 0.702 1.151 -53.289 1.00 56.59 287 GLY A O 1
ATOM 2322 N N . LEU A 1 288 ? 0.529 1.548 -51.087 1.00 63.16 288 LEU A N 1
ATOM 2323 C CA . LEU A 1 288 ? 1.216 0.322 -50.664 1.00 63.16 288 LEU A CA 1
ATOM 2324 C C . LEU A 1 288 ? 0.299 -0.909 -50.645 1.00 63.16 288 LEU A C 1
ATOM 2326 O O . LEU A 1 288 ? -0.908 -0.821 -50.402 1.00 63.16 288 LEU A O 1
ATOM 2330 N N . SER A 1 289 ? 0.877 -2.094 -50.873 1.00 70.06 289 SER A N 1
ATOM 2331 C CA . SER A 1 289 ? 0.125 -3.348 -50.801 1.00 70.06 289 SER A CA 1
ATOM 2332 C C . SER A 1 289 ? -0.332 -3.633 -49.361 1.00 70.06 289 SER A C 1
ATOM 2334 O O . SER A 1 289 ? 0.309 -3.239 -48.388 1.00 70.06 289 SER A O 1
ATOM 2336 N N . ALA A 1 290 ? -1.431 -4.376 -49.184 1.00 63.94 290 ALA A N 1
ATOM 2337 C CA . ALA A 1 290 ? -1.980 -4.698 -47.857 1.00 63.94 290 ALA A CA 1
ATOM 2338 C C . ALA A 1 290 ? -1.034 -5.519 -46.950 1.00 63.94 290 ALA A C 1
ATOM 2340 O O . ALA A 1 290 ? -1.334 -5.731 -45.770 1.00 63.94 290 ALA A O 1
ATOM 2341 N N . ARG A 1 291 ? 0.062 -6.045 -47.507 1.00 61.59 291 ARG A N 1
ATOM 2342 C CA . ARG A 1 291 ? 1.132 -6.721 -46.771 1.00 61.59 291 ARG A CA 1
ATOM 2343 C C . ARG A 1 291 ? 2.155 -5.704 -46.270 1.00 61.59 291 ARG A C 1
ATOM 2345 O O . ARG A 1 291 ? 2.417 -5.679 -45.074 1.00 61.59 291 ARG A O 1
ATOM 2352 N N . ASP A 1 292 ? 2.613 -4.821 -47.150 1.00 58.88 292 ASP A N 1
ATOM 2353 C CA . ASP A 1 292 ? 3.588 -3.772 -46.826 1.00 58.88 292 ASP A CA 1
ATOM 2354 C C . ASP A 1 292 ? 3.004 -2.777 -45.820 1.00 58.88 292 ASP A C 1
ATOM 2356 O O . ASP A 1 292 ? 3.671 -2.368 -44.874 1.00 58.88 292 ASP A O 1
ATOM 2360 N N . ARG A 1 293 ? 1.705 -2.474 -45.943 1.00 64.31 293 ARG A N 1
ATOM 2361 C CA . ARG A 1 293 ? 0.994 -1.625 -44.984 1.00 64.31 293 ARG A CA 1
ATOM 2362 C C . ARG A 1 293 ? 0.964 -2.227 -43.580 1.00 64.31 293 ARG A C 1
ATOM 2364 O O . ARG A 1 293 ? 1.196 -1.513 -42.616 1.00 64.31 293 ARG A O 1
ATOM 2371 N N . ARG A 1 294 ? 0.744 -3.542 -43.462 1.00 66.12 294 ARG A N 1
ATOM 2372 C CA . ARG A 1 294 ? 0.780 -4.255 -42.171 1.00 66.12 294 ARG A CA 1
ATOM 2373 C C . ARG A 1 294 ? 2.183 -4.305 -41.580 1.00 66.12 294 ARG A C 1
ATOM 2375 O O . ARG A 1 294 ? 2.337 -4.196 -40.372 1.00 66.12 294 ARG A O 1
ATOM 2382 N N . GLU A 1 295 ? 3.195 -4.455 -42.423 1.00 63.75 295 GLU A N 1
ATOM 2383 C CA . GLU A 1 295 ? 4.591 -4.506 -41.996 1.00 63.75 295 GLU A CA 1
ATOM 2384 C C . GLU A 1 295 ? 5.080 -3.134 -41.498 1.00 63.75 295 GLU A C 1
ATOM 2386 O O . GLU A 1 295 ? 5.774 -3.060 -40.485 1.00 63.75 295 GLU A O 1
ATOM 2391 N N . ILE A 1 296 ? 4.636 -2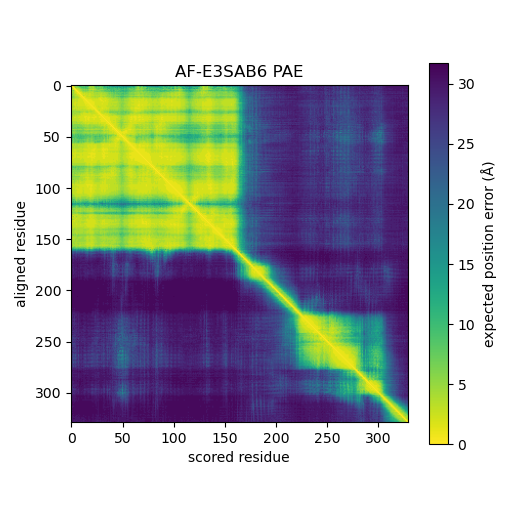.044 -42.133 1.00 61.38 296 ILE A N 1
ATOM 2392 C CA . ILE A 1 296 ? 4.903 -0.666 -41.693 1.00 61.38 296 ILE A CA 1
ATOM 2393 C C . ILE A 1 296 ? 4.072 -0.304 -40.455 1.00 61.38 296 ILE A C 1
ATOM 2395 O O . ILE A 1 296 ? 4.616 0.271 -39.517 1.00 61.38 296 ILE A O 1
ATOM 2399 N N . GLU A 1 297 ? 2.790 -0.679 -40.397 1.00 64.06 297 GLU A N 1
ATOM 2400 C CA . GLU A 1 297 ? 1.944 -0.497 -39.207 1.00 64.06 297 GLU A CA 1
ATOM 2401 C C . GLU A 1 297 ? 2.527 -1.239 -37.991 1.00 64.06 297 GLU A C 1
ATOM 2403 O O . GLU A 1 297 ? 2.596 -0.666 -36.905 1.00 64.06 297 GLU A O 1
ATOM 2408 N N . GLU A 1 298 ? 3.028 -2.469 -38.161 1.00 62.22 298 GLU A N 1
ATOM 2409 C CA . GLU A 1 298 ? 3.763 -3.176 -37.107 1.00 62.22 298 GLU A CA 1
ATOM 2410 C C . GLU A 1 298 ? 5.042 -2.425 -36.719 1.00 62.22 298 GLU A C 1
ATOM 2412 O O . GLU A 1 298 ? 5.287 -2.237 -35.532 1.00 62.22 298 GLU A O 1
ATOM 2417 N N . GLN A 1 299 ? 5.845 -1.948 -37.676 1.00 58.41 299 GLN A N 1
ATOM 2418 C CA . GLN A 1 299 ? 7.053 -1.165 -37.379 1.00 58.41 299 GLN A CA 1
ATOM 2419 C C . GLN A 1 299 ? 6.752 0.134 -36.606 1.00 58.41 299 GLN A C 1
ATOM 2421 O O . GLN A 1 299 ? 7.505 0.480 -35.695 1.00 58.41 299 GLN A O 1
ATOM 2426 N N . LEU A 1 300 ? 5.648 0.819 -36.918 1.00 60.78 300 LEU A N 1
ATOM 2427 C CA . LEU A 1 300 ? 5.182 2.027 -36.224 1.00 60.78 300 LEU A CA 1
ATOM 2428 C C . LEU A 1 300 ? 4.616 1.718 -34.827 1.00 60.78 300 LEU A C 1
ATOM 2430 O O . LEU A 1 300 ? 4.839 2.478 -33.889 1.00 60.78 300 LEU A O 1
ATOM 2434 N N . LEU A 1 301 ? 3.956 0.568 -34.644 1.00 57.47 301 LEU A N 1
ATOM 2435 C CA . LEU A 1 301 ? 3.458 0.101 -33.340 1.00 57.47 301 LEU A CA 1
ATOM 2436 C C . LEU A 1 301 ? 4.593 -0.125 -32.319 1.00 57.47 301 LEU A C 1
ATOM 2438 O O . LEU A 1 301 ? 4.376 -0.063 -31.107 1.00 57.47 301 LEU A O 1
ATOM 2442 N N . TRP A 1 302 ? 5.808 -0.399 -32.800 1.00 51.59 302 TRP A N 1
ATOM 2443 C CA . TRP A 1 302 ? 6.996 -0.626 -31.970 1.00 51.59 302 TRP A CA 1
ATOM 2444 C C . TRP A 1 302 ? 7.918 0.600 -31.855 1.00 51.59 302 TRP A C 1
ATOM 2446 O O . TRP A 1 302 ? 8.775 0.627 -30.971 1.00 51.59 302 TRP A O 1
ATOM 2456 N N . GLY A 1 303 ? 7.729 1.626 -32.688 1.00 48.84 303 GLY A N 1
ATOM 2457 C CA . GLY A 1 303 ? 8.413 2.917 -32.608 1.00 48.84 303 GLY A CA 1
ATOM 2458 C C . GLY A 1 303 ? 7.395 4.045 -32.483 1.00 48.84 303 GLY A C 1
ATOM 2459 O O . GLY A 1 303 ? 7.028 4.642 -33.483 1.00 48.84 303 GLY A O 1
ATOM 2460 N N . TYR A 1 304 ? 6.894 4.327 -31.280 1.00 42.28 304 TYR A N 1
ATOM 2461 C CA . TYR A 1 304 ? 5.887 5.380 -31.138 1.00 42.28 304 TYR A CA 1
ATOM 2462 C C . TYR A 1 304 ? 6.484 6.784 -31.116 1.00 42.28 304 TYR A C 1
ATOM 2464 O O . TYR A 1 304 ? 7.270 7.115 -30.228 1.00 42.28 304 TYR A O 1
ATOM 2472 N N . GLY A 1 305 ? 5.948 7.587 -32.035 1.00 39.09 305 GLY A N 1
ATOM 2473 C CA . GLY A 1 305 ? 5.976 9.041 -32.097 1.00 39.09 305 GLY A CA 1
ATOM 2474 C C . GLY A 1 305 ? 5.139 9.553 -33.277 1.00 39.09 305 GLY A C 1
ATOM 2475 O O . GLY A 1 305 ? 5.654 10.319 -34.066 1.00 39.09 305 GLY A O 1
ATOM 2476 N N . VAL A 1 306 ? 3.886 9.101 -33.465 1.00 38.19 306 VAL A N 1
ATOM 2477 C CA . VAL A 1 306 ? 3.026 9.597 -34.566 1.00 38.19 306 VAL A CA 1
ATOM 2478 C C . VAL A 1 306 ? 1.674 10.047 -34.025 1.00 38.19 306 VAL A C 1
ATOM 2480 O O . VAL A 1 306 ? 0.926 9.259 -33.439 1.00 38.19 306 VAL A O 1
ATOM 2483 N N . THR A 1 307 ? 1.373 11.326 -34.224 1.00 33.69 307 THR A N 1
ATOM 2484 C CA . THR A 1 307 ? 0.047 11.930 -34.094 1.00 33.69 307 THR A CA 1
ATOM 2485 C C . THR A 1 307 ? -0.804 11.558 -35.319 1.00 33.69 307 THR A C 1
ATOM 2487 O O . THR A 1 307 ? -0.315 11.611 -36.446 1.00 33.69 307 THR A O 1
ATOM 2490 N N . PRO A 1 308 ? -2.069 11.135 -35.153 1.00 33.69 308 PRO A N 1
ATOM 2491 C CA . PRO A 1 308 ? -2.907 10.775 -36.290 1.00 33.69 308 PRO A CA 1
ATOM 2492 C C . PRO A 1 308 ? -3.409 12.032 -37.017 1.00 33.69 308 PRO A C 1
ATOM 2494 O O . PRO A 1 308 ? -4.117 12.844 -36.425 1.00 33.69 308 PRO A O 1
ATOM 2497 N N . HIS A 1 309 ? -3.094 12.157 -38.309 1.00 30.59 309 HIS A N 1
ATOM 2498 C CA . HIS A 1 309 ? -3.764 13.096 -39.209 1.00 30.59 309 HIS A CA 1
ATOM 2499 C C . HIS A 1 309 ? -5.173 12.566 -39.506 1.00 30.59 309 HIS A C 1
ATOM 2501 O O . HIS A 1 309 ? -5.347 11.450 -40.004 1.00 30.59 309 HIS A O 1
ATOM 2507 N N . ALA A 1 310 ? -6.186 13.348 -39.151 1.00 35.53 310 ALA A N 1
ATOM 2508 C CA . ALA A 1 310 ? -7.573 13.063 -39.468 1.00 35.53 310 ALA A CA 1
ATOM 2509 C C . ALA A 1 310 ? -7.880 13.606 -40.864 1.00 35.53 310 ALA A C 1
ATOM 2511 O O . ALA A 1 310 ? -8.051 14.805 -41.000 1.00 35.53 310 ALA A O 1
ATOM 2512 N N . ASP A 1 311 ? -7.979 12.739 -41.873 1.00 33.47 311 ASP A N 1
ATOM 2513 C CA . ASP A 1 311 ? -8.694 13.063 -43.110 1.00 33.47 311 ASP A CA 1
ATOM 2514 C C . ASP A 1 311 ? -9.147 11.798 -43.848 1.00 33.47 311 ASP A C 1
ATOM 2516 O O . ASP A 1 311 ? -8.348 11.076 -44.434 1.00 33.47 311 ASP A O 1
ATOM 2520 N N . ALA A 1 312 ? -10.458 11.532 -43.785 1.00 31.03 312 ALA A N 1
ATOM 2521 C CA . ALA A 1 312 ? -11.280 10.951 -44.856 1.00 31.03 312 ALA A CA 1
ATOM 2522 C C . ALA A 1 312 ? -12.701 10.680 -44.323 1.00 31.03 312 ALA A C 1
ATOM 2524 O O . ALA A 1 312 ? -13.070 9.549 -43.997 1.00 31.03 312 ALA A O 1
ATOM 2525 N N . ALA A 1 313 ? -13.529 11.725 -44.235 1.00 32.25 313 ALA A N 1
ATOM 2526 C CA . ALA A 1 313 ? -14.968 11.557 -44.043 1.00 32.25 313 ALA A CA 1
ATOM 2527 C C . ALA A 1 313 ? -15.648 11.163 -45.377 1.00 32.25 313 ALA A C 1
ATOM 2529 O O . ALA A 1 313 ? -15.353 11.757 -46.419 1.00 32.25 313 ALA A O 1
ATOM 2530 N N . PRO A 1 314 ? -16.583 10.194 -45.388 1.00 36.19 314 PRO A N 1
ATOM 2531 C CA . PRO A 1 314 ? -17.343 9.847 -46.585 1.00 36.19 314 PRO A CA 1
ATOM 2532 C C . PRO A 1 314 ? -18.365 10.944 -46.927 1.00 36.19 314 PRO A C 1
ATOM 2534 O O . PRO A 1 314 ? -19.126 11.396 -46.071 1.00 36.19 314 PRO A O 1
ATOM 2537 N N . LYS A 1 315 ? -18.410 11.350 -48.205 1.00 35.97 315 LYS A N 1
ATOM 2538 C CA . LYS A 1 315 ? -19.387 12.305 -48.759 1.00 35.97 315 LYS A CA 1
ATOM 2539 C C . LYS A 1 315 ? -20.825 11.840 -48.494 1.00 35.97 315 LYS A C 1
ATOM 2541 O O . LYS A 1 315 ? -21.292 10.879 -49.104 1.00 35.97 315 LYS A O 1
ATOM 2546 N N . ALA A 1 316 ? -21.533 12.557 -47.623 1.00 34.41 316 ALA A N 1
ATOM 2547 C CA . ALA A 1 316 ? -22.964 12.397 -47.401 1.00 34.41 316 ALA A CA 1
ATOM 2548 C C . ALA A 1 316 ? -23.775 13.064 -48.526 1.00 34.41 316 ALA A C 1
ATOM 2550 O O . ALA A 1 316 ? -23.474 14.173 -48.970 1.00 34.41 316 ALA A O 1
ATOM 2551 N N . ALA A 1 317 ? -24.805 12.352 -48.979 1.00 36.94 317 ALA A N 1
ATOM 2552 C CA . ALA A 1 317 ? -25.763 12.777 -49.987 1.00 36.94 317 ALA A CA 1
ATOM 2553 C C . ALA A 1 317 ? -26.640 13.946 -49.502 1.00 36.94 317 ALA A C 1
ATOM 2555 O O . ALA A 1 317 ? -27.044 14.015 -48.342 1.00 36.94 317 ALA A O 1
ATOM 2556 N N . THR A 1 318 ? -26.951 14.850 -50.426 1.00 43.12 318 THR A N 1
ATOM 2557 C CA . THR A 1 318 ? -27.803 16.030 -50.248 1.00 43.12 318 THR A CA 1
ATOM 2558 C C . THR A 1 318 ? -29.279 15.656 -50.042 1.00 43.12 318 THR A C 1
ATOM 2560 O O . THR A 1 318 ? -29.819 14.870 -50.823 1.00 43.12 318 THR A O 1
ATOM 2563 N N . PRO A 1 319 ? -29.991 16.245 -49.061 1.00 38.78 319 PRO A N 1
ATOM 2564 C CA . PRO A 1 319 ? -31.441 16.132 -48.985 1.00 38.78 319 PRO A CA 1
ATOM 2565 C C . PRO A 1 319 ? -32.129 17.243 -49.792 1.00 38.78 319 PRO A C 1
ATOM 2567 O O . PRO A 1 319 ? -31.908 18.437 -49.591 1.00 38.78 319 PRO A O 1
ATOM 2570 N N . SER A 1 320 ? -32.997 16.817 -50.707 1.00 39.16 320 SER A N 1
ATOM 2571 C CA . SER A 1 320 ? -33.947 17.638 -51.455 1.00 39.16 320 SER A CA 1
ATOM 2572 C C . SER A 1 320 ? -35.013 18.251 -50.540 1.00 39.16 320 SER A C 1
ATOM 2574 O O . SER A 1 320 ? -35.611 17.568 -49.710 1.00 39.16 320 SER A O 1
ATOM 2576 N N . THR A 1 321 ? -35.278 19.536 -50.744 1.00 42.38 321 THR A N 1
ATOM 2577 C CA . THR A 1 321 ? -36.280 20.363 -50.062 1.00 42.38 321 THR A CA 1
ATOM 2578 C C . THR A 1 321 ? -37.714 19.887 -50.351 1.00 42.38 321 THR A C 1
ATOM 2580 O O . THR A 1 321 ? -38.052 19.725 -51.525 1.00 42.38 321 THR A O 1
ATOM 2583 N N . PRO A 1 322 ? -38.605 19.736 -49.351 1.00 41.38 322 PRO A N 1
ATOM 2584 C CA . PRO A 1 322 ? -40.031 19.575 -49.609 1.00 41.38 322 PRO A CA 1
ATOM 2585 C C . PRO A 1 322 ? -40.751 20.929 -49.575 1.00 41.38 322 PRO A C 1
ATOM 2587 O O . PRO A 1 322 ? -40.776 21.639 -48.570 1.00 41.38 322 PRO A O 1
ATOM 2590 N N . THR A 1 323 ? -41.362 21.274 -50.704 1.00 38.12 323 THR A N 1
ATOM 2591 C CA . THR A 1 323 ? -42.303 22.384 -50.869 1.00 38.12 323 THR A CA 1
ATOM 2592 C C . THR A 1 323 ? -43.654 21.989 -50.265 1.00 38.12 323 THR A C 1
ATOM 2594 O O . THR A 1 323 ? -44.203 20.944 -50.605 1.00 38.12 323 THR A O 1
ATOM 2597 N N . CYS A 1 324 ? -44.208 22.821 -49.384 1.00 38.41 324 CYS A N 1
ATOM 2598 C CA . CYS A 1 324 ? -45.536 22.634 -48.801 1.00 38.41 324 CYS A CA 1
ATOM 2599 C C . CYS A 1 324 ? -46.531 23.580 -49.500 1.00 38.41 324 CYS A C 1
ATOM 2601 O O . CYS A 1 324 ? -46.315 24.794 -49.443 1.00 38.41 324 CYS A O 1
ATOM 2603 N N . PRO A 1 325 ? -47.603 23.100 -50.160 1.00 52.00 325 PRO A N 1
ATOM 2604 C CA . PRO A 1 325 ? -48.666 23.974 -50.629 1.00 52.00 325 PRO A CA 1
ATOM 2605 C C . PRO A 1 325 ? -49.758 24.114 -49.563 1.00 52.00 325 PRO A C 1
ATOM 2607 O O . PRO A 1 325 ? -50.408 23.152 -49.155 1.00 52.00 325 PRO A O 1
ATOM 2610 N N . ILE A 1 326 ? -49.975 25.361 -49.152 1.00 44.12 326 ILE A N 1
ATOM 2611 C CA . ILE A 1 326 ? -51.146 25.821 -48.407 1.00 44.12 326 ILE A CA 1
ATOM 2612 C C . ILE A 1 326 ? -52.361 25.757 -49.342 1.00 44.12 326 ILE A C 1
ATOM 2614 O O . ILE A 1 326 ? -52.307 26.262 -50.463 1.00 44.12 326 ILE A O 1
ATOM 2618 N N . ARG A 1 327 ? -53.475 25.182 -48.875 1.00 41.47 327 ARG A N 1
ATOM 2619 C CA . ARG A 1 327 ? -54.783 25.290 -49.533 1.00 41.47 327 ARG A CA 1
ATOM 2620 C C . ARG A 1 327 ? -55.857 25.648 -48.508 1.00 41.47 327 ARG A C 1
ATOM 2622 O O . ARG A 1 327 ? -56.159 24.837 -47.639 1.00 41.47 327 ARG A O 1
ATOM 2629 N N . ALA A 1 328 ? -56.451 26.829 -48.660 1.00 41.25 328 ALA A N 1
ATOM 2630 C CA . ALA A 1 328 ? -57.826 27.131 -48.265 1.00 41.25 328 ALA A CA 1
ATOM 2631 C C . ALA A 1 328 ? -58.295 28.376 -49.039 1.00 41.25 328 ALA A C 1
ATOM 2633 O O . ALA A 1 328 ? -57.655 29.422 -48.941 1.00 41.25 328 ALA A O 1
ATOM 2634 N N . GLY A 1 329 ? -59.382 28.234 -49.806 1.00 39.53 329 GLY A N 1
ATOM 2635 C CA . GLY A 1 329 ? -59.987 29.275 -50.645 1.00 39.53 329 GLY A CA 1
ATOM 2636 C C . GLY A 1 329 ? -60.280 28.772 -52.043 1.00 39.53 329 GLY A C 1
ATOM 2637 O O . GLY A 1 329 ? -59.480 29.106 -52.939 1.00 39.53 329 GLY A O 1
#

Secondary structure (DSSP, 8-state):
---TTTTSPP-TTS-THHHHTT----SSSS-TTTT--PPP-SSEEEEETTTEEEEEE-GGGGS-HHHHHHHHHHHHTEESPPPGGG-BTTTBS--HHHHHHHHHHHHTEEEEEPTTS-EEEEE--BS-GGGSPTTSPPPBHHHHHTT---STTSTTT-EEPPPPGGGT------PPPHHHHHHHHHHHHTT-------------PPPPPPPPPPPP---PPP---HHHHHHHHHHHHHHHHH--HHHHTSTT---HHHHHHHHHHHHHHHHHHHHHTT--PPPP-TT--TTHHHHHHHHHHHS---PPP------PPPPPPPPPPP---

Mean predicted aligned error: 20.37 Å

Solvent-accessible surface area (backbone atoms only — not comparable to full-atom values): 20965 Å² total; per-residue (Å²): 116,31,17,76,35,58,87,57,82,91,52,92,78,37,44,84,58,26,52,61,23,32,38,75,54,76,91,50,56,38,22,60,53,78,63,52,81,71,79,92,59,62,46,27,78,35,78,41,92,98,76,45,78,40,73,77,27,57,86,45,72,83,38,51,68,40,42,29,45,13,54,53,35,45,46,64,8,31,40,74,76,65,56,71,58,72,48,44,73,68,66,35,70,76,50,64,71,59,50,54,55,44,45,24,55,68,73,38,33,41,80,44,73,45,98,87,71,47,79,42,79,44,79,40,67,52,50,61,47,54,70,30,42,28,49,53,66,63,46,40,60,66,40,55,74,70,64,60,76,92,52,41,81,36,76,88,41,40,41,75,61,75,80,63,68,74,76,78,68,62,76,84,67,85,68,79,47,74,64,60,61,46,54,57,56,54,63,71,58,71,82,74,82,89,91,84,88,89,91,87,90,90,91,85,88,87,88,83,85,82,84,84,83,83,83,82,92,80,79,86,78,74,92,67,53,78,67,55,56,49,52,50,52,51,49,55,54,44,31,74,64,62,45,48,74,73,52,57,73,40,95,82,54,73,50,61,65,54,55,50,49,51,54,52,50,52,52,49,51,54,49,52,47,36,65,72,71,69,59,60,74,76,80,84,70,79,91,58,54,83,62,59,46,51,54,50,52,52,54,45,74,76,49,84,61,76,82,84,82,88,85,84,81,80,89,77,83,83,84,81,85,84,87,80,85,87,84,90,135

Organism: Pyrenophora teres f. teres (strain 0-1) (NCBI:txid861557)

Foldseek 3Di:
DFQPLLVPDDDPQADLCCRLLNAPPPVHSYHPQRPDPDDQDLFDWDQDPPQGTDRHHAPCPPGPPSNSQQVVQLQLLEVVRDRSSRDDPPPPPPCVLVSLQQVCASVQWDWDQDPVRDTDTHGFDFDRRRPHRRQWHGHGPVCVVVVPDTGSPPPSSHDYDDPDCVVVPPPPPPDCPPVNVVVVVVVVPVPDDDDDDDDDDDDDDDDDDDDDDDDDDDDDDDDDDPVVVVVVVVQVVCCVQANDPVLCPDPPRDHPVNVVVVVSVVLVVVLVVCVVVVPLDQDDLPPDDPVVSVVSVVSCVSRDDDDDDDDDDDDDDDDDDDDDDDDDD